Protein AF-A0AAV5SD21-F1 (afdb_monomer_lite)

Sequence (222 aa):
IQNAKTQKVDALIKLRFRDVRNKDIVACSRMTNVLGKEGKSTTKSDEQTMKVYPHGGERGIAISSKTIDFKAEMLIHLGIPDYKAILENVVFCNQENSTWNFRSLRAENPKFDDIFQLTGFVKFVEKGRNRLKELIETYSLARADFEGALAIQGEKQIAQARVDTRQDELKQAMERQREVQKEMNDLTKSLRDAGQQLQLLRDASHQRRPLTHSDRGCRFSR

Organism: NCBI:txid358040

Radius of gyration: 58.24 Å; chains: 1; bounding box: 124×50×175 Å

Structure (mmCIF, N/CA/C/O backbone):
data_AF-A0AAV5SD21-F1
#
_entry.id   AF-A0AAV5SD21-F1
#
loop_
_atom_site.group_PDB
_atom_site.id
_atom_site.type_symbol
_atom_site.label_atom_id
_atom_site.label_alt_id
_atom_site.label_comp_id
_atom_site.label_asym_id
_atom_site.label_entity_id
_atom_site.label_seq_id
_atom_site.pdbx_PDB_ins_code
_atom_site.Cartn_x
_atom_site.Cartn_y
_atom_site.Cartn_z
_atom_site.occupancy
_atom_site.B_iso_or_equiv
_atom_site.auth_seq_id
_atom_site.auth_comp_id
_atom_site.auth_asym_id
_atom_site.auth_atom_id
_atom_site.pdbx_PDB_model_num
ATOM 1 N N . ILE A 1 1 ? 5.173 -15.011 60.568 1.00 40.38 1 ILE A N 1
ATOM 2 C CA . ILE A 1 1 ? 5.217 -14.373 59.229 1.00 40.38 1 ILE A CA 1
ATOM 3 C C . ILE A 1 1 ? 3.774 -14.168 58.784 1.00 40.38 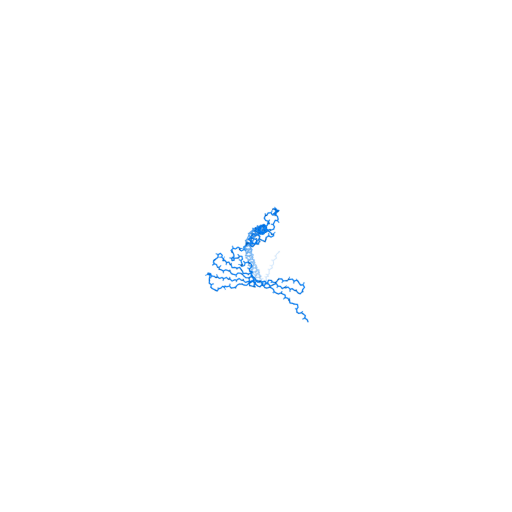1 ILE A C 1
ATOM 5 O O . ILE A 1 1 ? 3.109 -15.135 58.438 1.00 40.38 1 ILE A O 1
ATOM 9 N N . GLN A 1 2 ? 3.238 -12.955 58.938 1.00 41.12 2 GLN A N 1
ATOM 10 C CA . GLN A 1 2 ? 1.866 -12.649 58.528 1.00 41.12 2 GLN A CA 1
ATOM 11 C C . GLN A 1 2 ? 1.807 -12.598 56.996 1.00 41.12 2 GLN A C 1
ATOM 13 O O . GLN A 1 2 ? 2.469 -11.774 56.367 1.00 41.12 2 GLN A O 1
ATOM 18 N N . ASN A 1 3 ? 1.037 -13.504 56.394 1.00 45.03 3 ASN A N 1
ATOM 19 C CA . ASN A 1 3 ? 0.723 -13.479 54.970 1.00 45.03 3 ASN A CA 1
ATOM 20 C C . ASN A 1 3 ? -0.093 -12.216 54.668 1.00 45.03 3 ASN A C 1
ATOM 22 O O . ASN A 1 3 ? -1.298 -12.181 54.912 1.00 45.03 3 ASN A O 1
ATOM 26 N N . ALA A 1 4 ? 0.558 -11.176 54.144 1.00 54.19 4 ALA A N 1
ATOM 27 C CA . ALA A 1 4 ? -0.132 -10.036 53.554 1.00 54.19 4 ALA A CA 1
ATOM 28 C C . ALA A 1 4 ? -1.022 -10.554 52.411 1.00 54.19 4 ALA A C 1
ATOM 30 O O . ALA A 1 4 ? -0.518 -10.946 51.357 1.00 54.19 4 ALA A O 1
ATOM 31 N N . LYS A 1 5 ? -2.338 -10.620 52.656 1.00 61.44 5 LYS A N 1
ATOM 32 C CA . LYS A 1 5 ? -3.351 -11.015 51.671 1.00 61.44 5 LYS A CA 1
ATOM 33 C C . LYS A 1 5 ? -3.337 -10.002 50.528 1.00 61.44 5 LYS A C 1
ATOM 35 O O . LYS A 1 5 ? -3.927 -8.934 50.638 1.00 61.44 5 LYS A O 1
ATOM 40 N N . THR A 1 6 ? -2.677 -10.342 49.428 1.00 68.94 6 THR A N 1
ATOM 41 C CA . THR A 1 6 ? -2.871 -9.659 48.147 1.00 68.94 6 THR A CA 1
ATOM 42 C C . THR A 1 6 ? -4.321 -9.868 47.724 1.00 68.94 6 THR A C 1
ATOM 44 O O . THR A 1 6 ? -4.726 -11.003 47.460 1.00 68.94 6 THR A O 1
ATOM 47 N N . GLN A 1 7 ? -5.123 -8.804 47.716 1.00 83.12 7 GLN A N 1
ATOM 48 C CA . GLN A 1 7 ? -6.500 -8.872 47.234 1.00 83.12 7 GLN A CA 1
ATOM 49 C C . GLN A 1 7 ? -6.491 -8.882 45.705 1.00 83.12 7 GLN A C 1
ATOM 51 O O . GLN A 1 7 ? -5.905 -8.003 45.073 1.00 83.12 7 GLN A O 1
ATOM 56 N N . LYS A 1 8 ? -7.123 -9.902 45.124 1.00 88.12 8 LYS A N 1
ATOM 57 C CA . LYS A 1 8 ? -7.302 -10.064 43.681 1.00 88.12 8 LYS A CA 1
ATOM 58 C C . LYS A 1 8 ? -8.787 -9.936 43.362 1.00 88.12 8 LYS A C 1
ATOM 60 O O . LYS A 1 8 ? -9.597 -10.621 43.983 1.00 88.12 8 LYS A O 1
ATOM 65 N N . VAL A 1 9 ? -9.125 -9.086 42.399 1.00 90.56 9 VAL A N 1
ATOM 66 C CA . VAL A 1 9 ? -10.493 -8.889 41.913 1.00 90.56 9 VAL A CA 1
ATOM 67 C C . VAL A 1 9 ? -10.508 -9.115 40.409 1.00 90.56 9 VAL A C 1
ATOM 69 O O . VAL A 1 9 ? -9.817 -8.420 39.667 1.00 90.56 9 VAL A O 1
ATOM 72 N N . ASP A 1 10 ? -11.308 -10.077 39.962 1.00 91.25 10 ASP A N 1
ATOM 73 C CA . ASP A 1 10 ? -11.478 -10.380 38.545 1.00 91.25 10 ASP A CA 1
ATOM 74 C C . ASP A 1 10 ? -12.756 -9.700 38.029 1.00 91.25 10 ASP A C 1
ATOM 76 O O . ASP A 1 10 ? -13.821 -9.791 38.640 1.00 91.25 10 ASP A O 1
ATOM 80 N N . ALA A 1 11 ? -12.653 -9.025 36.888 1.00 92.25 11 ALA A N 1
ATOM 81 C CA . ALA A 1 11 ? -13.745 -8.358 36.195 1.00 92.25 11 ALA A CA 1
ATOM 82 C C . ALA A 1 11 ? -13.934 -8.967 34.801 1.00 92.25 11 ALA A C 1
ATOM 84 O O . ALA A 1 11 ? -12.974 -9.306 34.103 1.00 92.25 11 ALA A O 1
ATOM 85 N N . LEU A 1 12 ? -15.189 -9.106 34.379 1.00 92.44 12 LEU A N 1
ATOM 86 C CA . LEU A 1 12 ? -15.547 -9.634 33.068 1.00 92.44 12 LEU A CA 1
ATOM 87 C C . LEU A 1 12 ? -16.639 -8.774 32.448 1.00 92.44 12 LEU A C 1
ATOM 89 O O . LEU A 1 12 ? -17.748 -8.696 32.970 1.00 92.44 12 LEU A O 1
ATOM 93 N N . ILE A 1 13 ? -16.330 -8.190 31.298 1.00 93.38 13 ILE A N 1
ATOM 94 C CA . ILE A 1 13 ? -17.282 -7.442 30.485 1.00 93.38 13 ILE A CA 1
ATOM 95 C C . ILE A 1 13 ? -17.718 -8.354 29.343 1.00 93.38 13 ILE A C 1
ATOM 97 O O . ILE A 1 13 ? -16.871 -8.873 28.613 1.00 93.38 13 ILE A O 1
ATOM 101 N N . LYS A 1 14 ? -19.030 -8.560 29.194 1.00 94.69 14 LYS A N 1
ATOM 102 C CA . LYS A 1 14 ? -19.623 -9.280 28.062 1.00 94.69 14 LYS A CA 1
ATOM 103 C C . LYS A 1 14 ? -20.558 -8.354 27.300 1.00 94.69 14 LYS A C 1
ATOM 105 O O . LYS A 1 14 ? -21.498 -7.826 27.883 1.00 94.69 14 LYS A O 1
ATOM 110 N N . LEU A 1 15 ? -20.330 -8.218 26.001 1.00 93.88 15 LEU A N 1
ATOM 111 C CA . LEU A 1 15 ? -21.190 -7.489 25.080 1.00 93.88 15 LEU A CA 1
ATOM 112 C C . LEU A 1 15 ? -21.783 -8.485 24.083 1.00 93.88 15 LEU A C 1
ATOM 114 O O . LEU A 1 15 ? -21.046 -9.123 23.333 1.00 93.88 15 LEU A O 1
ATOM 118 N N . ARG A 1 16 ? -23.111 -8.626 24.083 1.00 93.69 16 ARG A N 1
ATOM 119 C CA . ARG A 1 16 ? -23.841 -9.370 23.053 1.00 93.69 16 ARG A CA 1
ATOM 120 C C . ARG A 1 16 ? -24.497 -8.378 22.110 1.00 93.69 16 ARG A C 1
ATOM 122 O O . ARG A 1 16 ? -25.217 -7.496 22.563 1.00 93.69 16 ARG A O 1
ATOM 129 N N . PHE A 1 17 ? -24.271 -8.550 20.819 1.00 92.81 17 PHE A N 1
ATOM 130 C CA . PHE A 1 17 ? -24.897 -7.738 19.786 1.00 92.81 17 PHE A CA 1
ATOM 131 C C . PHE A 1 17 ? -25.156 -8.581 18.542 1.00 92.81 17 PHE A C 1
ATOM 133 O O . PHE A 1 17 ? -24.715 -9.727 18.443 1.00 92.81 17 PHE A O 1
ATOM 140 N N . ARG A 1 18 ? -25.906 -8.014 17.606 1.00 92.44 18 ARG A N 1
ATOM 141 C CA . ARG A 1 18 ? -26.215 -8.631 16.324 1.00 92.44 18 ARG A CA 1
ATOM 142 C C . ARG A 1 18 ? -25.520 -7.842 15.223 1.00 92.44 18 ARG A C 1
ATOM 144 O O . ARG A 1 18 ? -25.685 -6.630 15.151 1.00 92.44 18 ARG A O 1
ATOM 151 N N . ASP A 1 19 ? -24.729 -8.536 14.415 1.00 91.44 19 ASP A N 1
ATOM 152 C CA . ASP A 1 19 ? -24.021 -7.991 13.249 1.00 91.44 19 ASP A CA 1
ATOM 153 C C . ASP A 1 19 ? -25.030 -7.569 12.159 1.00 91.44 19 ASP A C 1
ATOM 155 O O . ASP A 1 19 ? -26.130 -8.124 12.076 1.00 91.44 19 ASP A O 1
ATOM 159 N N . VAL A 1 20 ? -24.635 -6.645 11.276 1.00 86.88 20 VAL A N 1
ATOM 160 C CA . VAL A 1 20 ? -25.355 -6.264 10.046 1.00 86.88 20 VAL A CA 1
ATOM 161 C C . VAL A 1 20 ? -25.730 -7.462 9.162 1.00 86.88 20 VAL A C 1
ATOM 163 O O . VAL A 1 20 ? -26.704 -7.406 8.418 1.00 86.88 20 VAL A O 1
ATOM 166 N N . ARG A 1 21 ? -25.013 -8.588 9.278 1.00 89.44 21 ARG A N 1
ATOM 167 C CA . ARG A 1 21 ? -25.327 -9.868 8.604 1.00 89.44 21 ARG A CA 1
ATOM 168 C C . ARG A 1 21 ? -26.256 -10.792 9.405 1.00 89.44 21 ARG A C 1
ATOM 170 O O . ARG A 1 21 ? -26.298 -11.993 9.138 1.00 89.44 21 ARG A O 1
ATOM 177 N N . ASN A 1 22 ? -26.952 -10.269 10.416 1.00 88.81 22 ASN A N 1
ATOM 178 C CA . ASN A 1 22 ? -27.862 -11.015 11.291 1.00 88.81 22 ASN A CA 1
ATOM 179 C C . ASN A 1 22 ? -27.184 -12.201 12.018 1.00 88.81 22 ASN A C 1
ATOM 181 O O . ASN A 1 22 ? -27.797 -13.240 12.268 1.00 88.81 22 ASN A O 1
ATOM 185 N N . LYS A 1 23 ? -25.885 -12.066 12.321 1.00 90.88 23 LYS A N 1
ATOM 186 C CA . LYS A 1 23 ? -25.118 -13.027 13.129 1.00 90.88 23 LYS A CA 1
ATOM 187 C C . LYS A 1 23 ? -25.105 -12.546 14.572 1.00 90.88 23 LYS A C 1
ATOM 189 O O . LYS A 1 23 ? -24.864 -11.366 14.815 1.00 90.88 23 LYS A O 1
ATOM 194 N N . ASP A 1 24 ? -25.323 -13.449 15.517 1.00 92.94 24 ASP A N 1
ATOM 195 C CA . ASP A 1 24 ? -25.216 -13.110 16.933 1.00 92.94 24 ASP A CA 1
ATOM 196 C C . ASP A 1 24 ? -23.739 -13.151 17.343 1.00 92.94 24 ASP A C 1
ATOM 198 O O . ASP A 1 24 ? -23.041 -14.136 17.100 1.00 92.94 24 ASP A O 1
ATOM 202 N N . ILE A 1 25 ? -23.255 -12.079 17.962 1.00 93.94 25 ILE A N 1
ATOM 203 C CA . ILE A 1 25 ? -21.864 -11.913 18.381 1.00 93.94 25 ILE A CA 1
ATOM 204 C C . ILE A 1 25 ? -21.821 -11.741 19.895 1.00 93.94 25 ILE A C 1
ATOM 206 O O . ILE A 1 25 ? -22.610 -10.990 20.469 1.00 93.94 25 ILE A O 1
ATOM 210 N N . VAL A 1 26 ? -20.886 -12.423 20.556 1.00 94.12 26 VAL A N 1
ATOM 211 C CA . VAL A 1 26 ? -20.598 -12.240 21.983 1.00 94.12 26 VAL A CA 1
ATOM 212 C C . VAL A 1 26 ? -19.122 -11.909 22.159 1.00 94.12 26 VAL A C 1
ATOM 214 O O . VAL A 1 26 ? -18.268 -12.786 22.049 1.00 94.12 26 VAL A O 1
ATOM 217 N N . ALA A 1 27 ? -18.830 -10.650 22.460 1.00 94.56 27 ALA A N 1
ATOM 218 C CA . ALA A 1 27 ? -17.505 -10.145 22.791 1.00 94.56 27 ALA A CA 1
ATOM 219 C C . ALA A 1 27 ? -17.291 -10.175 24.312 1.00 94.56 27 ALA A C 1
ATOM 221 O O . ALA A 1 27 ? -18.162 -9.772 25.081 1.00 94.56 27 ALA A O 1
ATOM 222 N N . CYS A 1 28 ? -16.141 -10.665 24.761 1.00 94.31 28 CYS A N 1
ATOM 223 C CA . CYS A 1 28 ? -15.775 -10.795 26.166 1.00 94.31 28 CYS A CA 1
ATOM 224 C C . CYS A 1 28 ? -14.394 -10.179 26.406 1.00 94.31 28 CYS A C 1
ATOM 226 O O . CYS A 1 28 ? -13.428 -10.561 25.748 1.00 94.31 28 CYS A O 1
ATOM 228 N N . SER A 1 29 ? -14.288 -9.292 27.395 1.00 93.25 29 SER A N 1
ATOM 229 C CA . SER A 1 29 ? -13.019 -8.732 27.871 1.00 93.25 29 SER A CA 1
ATOM 230 C C . SER A 1 29 ? -12.868 -9.034 29.355 1.00 93.25 29 SER A C 1
ATOM 232 O O . SER A 1 29 ? -13.728 -8.656 30.155 1.00 93.25 29 SER A O 1
ATOM 234 N N . ARG A 1 30 ? -11.795 -9.733 29.729 1.00 91.00 30 ARG A N 1
ATOM 235 C CA . ARG A 1 30 ? -11.477 -10.041 31.126 1.00 91.00 30 ARG A CA 1
ATOM 236 C C . ARG A 1 30 ? -10.365 -9.122 31.616 1.00 91.00 30 ARG A C 1
ATOM 238 O O . ARG A 1 30 ? -9.429 -8.818 30.883 1.00 91.00 30 ARG A O 1
ATOM 245 N N . MET A 1 31 ? -10.480 -8.673 32.855 1.00 92.12 31 MET A N 1
ATOM 246 C CA . MET A 1 31 ? -9.487 -7.833 33.509 1.00 92.12 31 MET A CA 1
ATOM 247 C C . MET A 1 31 ? -9.279 -8.351 34.923 1.00 92.12 31 MET A C 1
ATOM 249 O O . MET A 1 31 ? -10.230 -8.748 35.588 1.00 92.12 31 MET A O 1
ATOM 253 N N . THR A 1 32 ? -8.044 -8.318 35.388 1.00 91.38 32 THR A N 1
ATOM 254 C CA . THR A 1 32 ? -7.675 -8.722 36.737 1.00 91.38 32 THR A CA 1
ATOM 255 C C . THR A 1 32 ? -7.048 -7.525 37.435 1.00 91.38 32 THR A C 1
ATOM 257 O O . THR A 1 32 ? -6.042 -6.988 36.970 1.00 91.38 32 THR A O 1
ATOM 260 N N . ASN A 1 33 ? -7.614 -7.105 38.560 1.00 90.75 33 ASN A N 1
ATOM 261 C CA . ASN A 1 33 ? -7.013 -6.116 39.440 1.00 90.75 33 ASN A CA 1
ATOM 262 C C . ASN A 1 33 ? -6.329 -6.814 40.621 1.00 90.75 33 ASN A C 1
ATOM 264 O O . ASN A 1 33 ? -6.902 -7.705 41.249 1.00 90.75 33 ASN A O 1
ATOM 268 N N . VAL A 1 34 ? -5.093 -6.413 40.909 1.00 89.88 34 VAL A N 1
ATOM 269 C CA . VAL A 1 34 ? -4.321 -6.900 42.051 1.00 89.88 34 VAL A CA 1
ATOM 270 C C . VAL A 1 34 ? -3.918 -5.716 42.916 1.00 89.88 34 VAL A C 1
ATOM 272 O O . VAL A 1 34 ? -3.202 -4.817 42.461 1.00 89.88 34 VAL A O 1
ATOM 275 N N . LEU A 1 35 ? -4.334 -5.754 44.181 1.00 86.81 35 LEU A N 1
ATOM 276 C CA . LEU A 1 35 ? -3.885 -4.829 45.211 1.00 86.81 35 LEU A CA 1
ATOM 277 C C . LEU A 1 35 ? -2.569 -5.339 45.809 1.00 86.81 35 LEU A C 1
ATOM 279 O O . LEU A 1 35 ? -2.521 -6.385 46.468 1.00 86.81 35 LEU A O 1
ATOM 283 N N . GLY A 1 36 ? -1.487 -4.610 45.536 1.00 80.94 36 GLY A N 1
ATOM 284 C CA . GLY A 1 36 ? -0.156 -4.901 46.054 1.00 80.94 36 GLY A CA 1
ATOM 285 C C . GLY A 1 36 ? -0.029 -4.628 47.554 1.00 80.94 36 GLY A C 1
ATOM 286 O O . GLY A 1 36 ? -0.859 -3.957 48.164 1.00 80.94 36 GLY A O 1
ATOM 287 N N . LYS A 1 37 ? 1.059 -5.126 48.154 1.00 71.25 37 LYS A N 1
ATOM 288 C CA . LYS A 1 37 ? 1.324 -5.015 49.601 1.00 71.25 37 LYS A CA 1
ATOM 289 C C . LYS A 1 37 ? 1.481 -3.568 50.099 1.00 71.25 37 LYS A C 1
ATOM 291 O O . LYS A 1 37 ? 1.276 -3.322 51.278 1.00 71.25 37 LYS A O 1
ATOM 296 N N . GLU A 1 38 ? 1.791 -2.629 49.206 1.00 76.50 38 GLU A N 1
ATOM 297 C CA . GLU A 1 38 ? 1.936 -1.191 49.496 1.00 76.50 38 GLU A CA 1
ATOM 298 C C . GLU A 1 38 ? 0.657 -0.383 49.192 1.00 76.50 38 GLU A C 1
ATOM 300 O O . GLU A 1 38 ? 0.703 0.835 49.055 1.00 76.50 38 GLU A O 1
ATOM 305 N N . GLY A 1 39 ? -0.491 -1.043 48.991 1.00 77.31 39 GLY A N 1
ATOM 306 C CA . GLY A 1 39 ? -1.747 -0.375 48.619 1.00 77.31 39 GLY A CA 1
ATOM 307 C C . GLY A 1 39 ? -1.811 0.088 47.157 1.00 77.31 39 GLY A C 1
ATOM 308 O O . GLY A 1 39 ? -2.843 0.582 46.705 1.00 77.31 39 GLY A O 1
ATOM 309 N N . LYS A 1 40 ? -0.743 -0.114 46.376 1.00 80.62 40 LYS A N 1
ATOM 310 C CA . LYS A 1 40 ? -0.730 0.157 44.936 1.00 80.62 40 LYS A CA 1
ATOM 311 C C . LYS A 1 40 ? -1.555 -0.896 44.192 1.00 80.62 40 LYS A C 1
ATOM 313 O O . LYS A 1 40 ? -1.199 -2.074 44.161 1.00 80.62 40 LYS A O 1
ATOM 318 N N . SER A 1 41 ? -2.654 -0.461 43.584 1.00 85.50 41 SER A N 1
ATOM 319 C CA . SER A 1 41 ? -3.501 -1.284 42.717 1.00 85.50 41 SER A CA 1
ATOM 320 C C . SER A 1 41 ? -2.935 -1.319 41.297 1.00 85.50 41 SER A C 1
ATOM 322 O O . SER A 1 41 ? -2.629 -0.277 40.716 1.00 85.50 41 SER A O 1
ATOM 324 N N . THR A 1 42 ? -2.831 -2.514 40.720 1.00 86.81 42 THR A N 1
ATOM 325 C CA . THR A 1 42 ? -2.439 -2.718 39.320 1.00 86.81 42 THR A CA 1
ATOM 326 C C . THR A 1 42 ? -3.519 -3.503 38.586 1.00 86.81 42 THR A C 1
ATOM 328 O O . THR A 1 42 ? -3.934 -4.568 39.038 1.00 86.81 42 THR A O 1
ATOM 331 N N . THR A 1 43 ? -3.980 -2.978 37.448 1.00 87.19 43 THR A N 1
ATOM 332 C CA . THR A 1 43 ? -4.971 -3.645 36.595 1.00 87.19 43 THR A CA 1
ATOM 333 C C . THR A 1 43 ? -4.271 -4.240 35.383 1.00 87.19 43 THR A C 1
ATOM 335 O O . THR A 1 43 ? -3.661 -3.517 34.597 1.00 87.19 43 THR A O 1
ATOM 338 N N . LYS A 1 44 ? -4.385 -5.555 35.212 1.00 87.62 44 LYS A N 1
ATOM 339 C CA . LYS A 1 44 ? -3.928 -6.277 34.028 1.00 87.62 44 LYS A CA 1
ATOM 340 C C . LYS A 1 44 ? -5.138 -6.631 33.168 1.00 87.62 44 LYS A C 1
ATOM 342 O O . LYS A 1 44 ? -6.096 -7.220 33.661 1.00 87.62 44 LYS A O 1
ATOM 347 N N . SER A 1 45 ? -5.096 -6.271 31.889 1.00 83.31 45 SER A N 1
ATOM 348 C CA . SER A 1 45 ? -6.076 -6.773 30.922 1.00 83.31 45 SER A CA 1
ATOM 349 C C . SER A 1 45 ? -5.663 -8.176 30.487 1.00 83.31 45 SER A C 1
ATOM 351 O O . SER A 1 45 ? -4.513 -8.386 30.098 1.00 83.31 45 SER A O 1
ATOM 353 N N . ASP A 1 46 ? -6.588 -9.124 30.597 1.00 85.25 46 ASP A N 1
ATOM 354 C CA . ASP A 1 46 ? -6.411 -10.489 30.113 1.00 85.25 46 ASP A CA 1
ATOM 355 C C . ASP A 1 46 ? -6.850 -10.585 28.637 1.00 85.25 46 ASP A C 1
ATOM 357 O O . ASP A 1 46 ? -7.126 -9.589 27.969 1.00 85.25 46 ASP A O 1
ATOM 361 N N . GLU A 1 47 ? -6.891 -11.805 28.108 1.00 84.75 47 GLU A N 1
ATOM 362 C CA . GLU A 1 47 ? -7.278 -12.096 26.728 1.00 84.75 47 GLU A CA 1
ATOM 363 C C . GLU A 1 47 ? -8.727 -11.681 26.420 1.00 84.75 47 GLU A C 1
ATOM 365 O O . GLU A 1 47 ? -9.654 -11.972 27.187 1.00 84.75 47 GLU A O 1
ATOM 370 N N . GLN A 1 48 ? -8.923 -11.037 25.266 1.00 93.44 48 GLN A N 1
ATOM 371 C CA . GLN A 1 48 ? -10.244 -10.704 24.741 1.00 93.44 48 GLN A CA 1
ATOM 372 C C . GLN A 1 48 ? -10.689 -11.806 23.780 1.00 93.44 48 GLN A C 1
ATOM 374 O O . GLN A 1 48 ? -9.903 -12.307 22.976 1.00 93.44 48 GLN A O 1
ATOM 379 N N . THR A 1 49 ? -11.954 -12.208 23.869 1.00 93.88 49 THR A N 1
ATOM 380 C CA . THR A 1 49 ? -12.506 -13.298 23.052 1.00 93.88 49 THR A CA 1
ATOM 381 C C . THR A 1 49 ? -13.824 -12.881 22.428 1.00 93.88 49 THR A C 1
ATOM 383 O O . THR A 1 49 ? -14.629 -12.196 23.054 1.00 93.88 49 THR A O 1
ATOM 386 N N . MET A 1 50 ? -14.055 -13.284 21.187 1.00 94.00 50 MET A N 1
ATOM 387 C CA . MET A 1 50 ? -15.293 -13.045 20.459 1.00 94.00 50 MET A CA 1
ATOM 388 C C . MET A 1 50 ? -15.869 -14.382 20.016 1.00 94.00 50 MET A C 1
ATOM 390 O O . MET A 1 50 ? -15.141 -15.233 19.521 1.00 94.00 50 MET A O 1
ATOM 394 N N . LYS A 1 51 ? -17.169 -14.589 20.199 1.00 93.88 51 LYS A N 1
ATOM 395 C CA . LYS A 1 51 ? -17.882 -15.755 19.674 1.00 93.88 51 LYS A CA 1
ATOM 396 C C . LYS A 1 51 ? -18.887 -15.305 18.630 1.00 93.88 51 LYS A C 1
ATOM 398 O O . LYS A 1 51 ? -19.743 -14.481 18.939 1.00 93.88 51 LYS A O 1
ATOM 403 N N . VAL A 1 52 ? -18.788 -15.870 17.434 1.00 92.94 52 VAL A N 1
ATOM 404 C CA . VAL A 1 52 ? -19.650 -15.569 16.288 1.00 92.94 52 VAL A CA 1
ATOM 405 C C . VAL A 1 52 ? -20.589 -16.745 16.053 1.00 92.94 52 VAL A C 1
ATOM 407 O O . VAL A 1 52 ? -20.130 -17.841 15.738 1.00 92.94 52 VAL A O 1
ATOM 410 N N . TYR A 1 53 ? -21.895 -16.528 16.188 1.00 92.50 53 TYR A N 1
ATOM 411 C CA . TYR A 1 53 ? -22.931 -17.538 15.977 1.00 92.50 53 TYR A CA 1
ATOM 412 C C . TYR A 1 53 ? -23.624 -17.293 14.627 1.00 92.50 53 TYR A C 1
ATOM 414 O O . TYR A 1 53 ? -24.435 -16.365 14.501 1.00 92.50 53 TYR A O 1
ATOM 422 N N . PRO A 1 54 ? -23.310 -18.082 13.583 1.00 82.62 54 PRO A N 1
ATOM 423 C CA . PRO A 1 54 ? -23.998 -17.972 12.304 1.00 82.62 54 PRO A CA 1
ATOM 424 C C . PRO A 1 54 ? -25.465 -18.402 12.459 1.00 82.62 54 PRO A C 1
ATOM 426 O O . PRO A 1 54 ? -25.750 -19.502 12.923 1.00 82.62 54 PRO A O 1
ATOM 429 N N . HIS A 1 55 ? -26.388 -17.510 12.091 1.00 73.44 55 HIS A N 1
ATOM 430 C CA . HIS A 1 55 ? -27.838 -17.762 12.005 1.00 73.44 55 HIS A CA 1
ATOM 431 C C . HIS A 1 55 ? -28.469 -18.361 13.278 1.00 73.44 55 HIS A C 1
ATOM 433 O O . HIS A 1 55 ? -29.340 -19.221 13.200 1.00 73.44 55 HIS A O 1
ATOM 439 N N . GLY A 1 56 ? -28.021 -17.927 14.461 1.00 66.69 56 GLY A N 1
ATOM 440 C CA . GLY A 1 56 ? -28.561 -18.410 15.739 1.00 66.69 56 GLY A CA 1
ATOM 441 C C . GLY A 1 56 ? -28.212 -19.865 16.074 1.00 66.69 56 GLY A C 1
ATOM 442 O O . GLY A 1 56 ? -28.777 -20.413 17.016 1.00 66.69 56 GLY A O 1
ATOM 443 N N . GLY A 1 57 ? -27.293 -20.494 15.330 1.00 71.12 57 GLY A N 1
ATOM 444 C CA . GLY A 1 57 ? -26.831 -21.851 15.614 1.00 71.12 57 GLY A CA 1
ATOM 445 C C . GLY A 1 57 ? -26.162 -21.970 16.987 1.00 71.12 57 GLY A C 1
ATOM 446 O O . GLY A 1 57 ? -25.571 -21.020 17.491 1.00 71.12 57 GLY A O 1
ATOM 447 N N . GLU A 1 58 ? -26.218 -23.159 17.589 1.00 71.12 58 GLU A N 1
ATOM 448 C CA . GLU A 1 58 ? -25.742 -23.400 18.962 1.00 71.12 58 GLU A CA 1
ATOM 449 C C . GLU A 1 58 ? -24.208 -23.364 19.107 1.00 71.12 58 GLU A C 1
ATOM 451 O O . GLU A 1 58 ? -23.680 -23.124 20.196 1.00 71.12 58 GLU A O 1
ATOM 456 N N . ARG A 1 59 ? -23.461 -23.580 18.012 1.00 79.75 59 ARG A N 1
ATOM 457 C CA . ARG A 1 59 ? -21.989 -23.596 18.014 1.00 79.75 59 ARG A CA 1
ATOM 458 C C . ARG A 1 59 ? -21.422 -22.314 17.418 1.00 79.75 59 ARG A C 1
ATOM 460 O O . ARG A 1 59 ? -21.372 -22.147 16.203 1.00 79.75 59 ARG A O 1
ATOM 467 N N . GLY A 1 60 ? -20.962 -21.429 18.295 1.00 81.94 60 GLY A N 1
ATOM 468 C CA . GLY A 1 60 ? -20.247 -20.218 17.906 1.00 81.94 60 GLY A CA 1
ATOM 469 C C . GLY A 1 60 ? -18.777 -20.492 17.588 1.00 81.94 60 GLY A C 1
ATOM 470 O O . GLY A 1 60 ? -18.114 -21.251 18.296 1.00 81.94 60 GLY A O 1
ATOM 471 N N . ILE A 1 61 ? -18.256 -19.834 16.556 1.00 89.31 61 ILE A N 1
ATOM 472 C CA . ILE A 1 61 ? -16.827 -19.822 16.226 1.00 89.31 61 ILE A CA 1
ATOM 473 C C . ILE A 1 61 ? -16.142 -18.835 17.172 1.00 89.31 61 ILE A C 1
ATOM 475 O O . ILE A 1 61 ? -16.546 -17.674 17.247 1.00 89.31 61 ILE A O 1
ATOM 479 N N . ALA A 1 62 ? -15.142 -19.298 17.923 1.00 90.06 62 ALA A N 1
ATOM 480 C CA . ALA A 1 62 ? -14.401 -18.471 18.868 1.00 90.06 62 ALA A CA 1
ATOM 481 C C . ALA A 1 62 ? -13.157 -17.860 18.211 1.00 90.06 62 ALA A C 1
ATOM 483 O O . ALA A 1 62 ? -12.360 -18.563 17.597 1.00 90.06 62 ALA A O 1
ATOM 484 N N . ILE A 1 63 ? -12.989 -16.557 18.395 1.00 90.75 63 ILE A N 1
ATOM 485 C CA . ILE A 1 63 ? -11.877 -15.745 17.912 1.00 90.75 63 ILE A CA 1
ATOM 486 C C . ILE A 1 63 ? -11.199 -15.122 19.136 1.00 90.75 63 ILE A C 1
ATOM 488 O O . ILE A 1 63 ? -11.872 -14.667 20.064 1.00 90.75 63 ILE A O 1
ATOM 492 N N . SER A 1 64 ? -9.868 -15.119 19.157 1.00 89.06 64 SER A N 1
ATOM 493 C CA . SER A 1 64 ? -9.061 -14.608 20.268 1.00 89.06 64 SER A CA 1
ATOM 494 C C . SER A 1 64 ? -8.249 -13.386 19.848 1.00 89.06 64 SER A C 1
ATOM 496 O O . SER A 1 64 ? -7.727 -13.330 18.735 1.00 89.06 64 SER A O 1
ATOM 498 N N . SER A 1 65 ? -8.043 -12.448 20.775 1.00 89.81 65 SER A N 1
ATOM 499 C CA . SER A 1 65 ? -7.121 -11.321 20.598 1.00 89.81 65 SER A CA 1
ATOM 500 C C . SER A 1 65 ? -5.653 -11.729 20.421 1.00 89.81 65 SER A C 1
ATOM 502 O O . SER A 1 65 ? -4.821 -10.879 20.131 1.00 89.81 65 SER A O 1
ATOM 504 N N . LYS A 1 66 ? -5.302 -13.008 20.620 1.00 87.56 66 LYS A N 1
ATOM 505 C CA . LYS A 1 66 ? -3.968 -13.547 20.303 1.00 87.56 66 LYS A CA 1
ATOM 506 C C . LYS A 1 66 ? -3.773 -13.803 18.809 1.00 87.56 66 LYS A C 1
ATOM 508 O O . LYS A 1 66 ? -2.638 -13.831 18.351 1.00 87.56 66 LYS A O 1
ATOM 513 N N . THR A 1 67 ? -4.859 -14.043 18.076 1.00 86.69 67 THR A N 1
ATOM 514 C CA . THR A 1 67 ? -4.822 -14.442 16.660 1.00 86.69 67 THR A CA 1
ATOM 515 C C . THR A 1 67 ? -5.221 -13.319 15.711 1.00 86.69 67 THR A C 1
ATOM 517 O O . THR A 1 67 ? -4.891 -13.387 14.533 1.00 86.69 67 THR A O 1
ATOM 520 N N . ILE A 1 68 ? -5.941 -12.306 16.199 1.00 89.44 68 ILE A N 1
ATOM 521 C CA . ILE A 1 68 ? -6.432 -11.190 15.386 1.00 89.44 68 ILE A CA 1
ATOM 522 C C . ILE A 1 68 ? -6.419 -9.884 16.180 1.00 89.44 68 ILE A C 1
ATOM 524 O O . ILE A 1 68 ? -6.489 -9.895 17.413 1.00 89.44 68 ILE A O 1
ATOM 528 N N . ASP A 1 69 ? -6.409 -8.7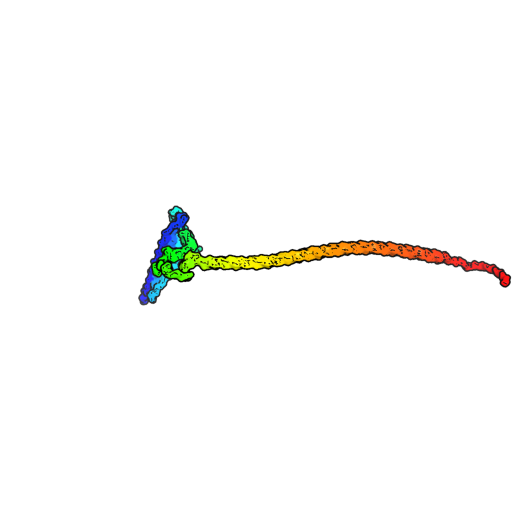57 15.468 1.00 90.00 69 ASP A N 1
ATOM 529 C CA . ASP A 1 69 ? -6.779 -7.471 16.050 1.00 90.00 69 ASP A CA 1
ATOM 530 C C . ASP A 1 69 ? -8.271 -7.477 16.415 1.00 90.00 69 ASP A C 1
ATOM 532 O O . ASP A 1 69 ? -9.161 -7.266 15.589 1.00 90.00 69 ASP A O 1
ATOM 536 N N . PHE A 1 70 ? -8.534 -7.738 17.694 1.00 90.88 70 PHE A N 1
ATOM 537 C CA . PHE A 1 70 ? -9.877 -7.829 18.251 1.00 90.88 70 PHE A CA 1
ATOM 538 C C . PHE A 1 70 ? -10.701 -6.554 18.035 1.00 90.88 70 PHE A C 1
ATOM 540 O O . PHE 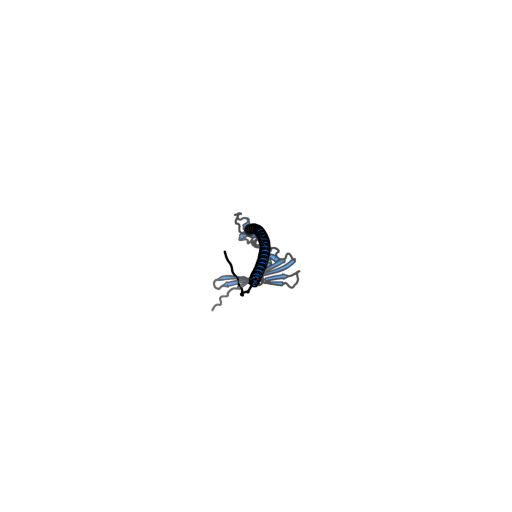A 1 70 ? -11.910 -6.639 17.815 1.00 90.88 70 PHE A O 1
ATOM 547 N N . LYS A 1 71 ? -10.075 -5.370 18.100 1.00 88.81 71 LYS A N 1
ATOM 548 C CA . LYS A 1 71 ? -10.798 -4.101 17.953 1.00 88.81 71 LYS A CA 1
ATOM 549 C C . LYS A 1 71 ? -11.242 -3.903 16.510 1.00 88.81 71 LYS A C 1
ATOM 551 O O . LYS A 1 71 ? -12.396 -3.546 16.294 1.00 88.81 71 LYS A O 1
ATOM 556 N N . ALA A 1 72 ? -10.359 -4.176 15.550 1.00 90.12 72 ALA A N 1
ATOM 557 C CA . ALA A 1 72 ? -10.692 -4.103 14.130 1.00 90.12 72 ALA A CA 1
ATOM 558 C C . ALA A 1 72 ? -11.829 -5.075 13.770 1.00 90.12 72 ALA A C 1
ATOM 560 O O . ALA A 1 72 ? -12.825 -4.668 13.175 1.00 90.12 72 ALA A O 1
ATOM 561 N N . GLU A 1 73 ? -11.744 -6.329 14.224 1.00 90.81 73 GLU A N 1
ATOM 562 C CA . GLU A 1 73 ? -12.784 -7.337 13.969 1.00 90.81 73 GLU A CA 1
ATOM 563 C C . GLU A 1 73 ? -14.132 -6.955 14.606 1.00 90.81 73 GLU A C 1
ATOM 565 O O . GLU A 1 73 ? -15.197 -7.121 14.009 1.00 90.81 73 GLU A O 1
ATOM 570 N N . MET A 1 74 ? -14.104 -6.375 15.811 1.00 90.25 74 MET A N 1
ATOM 571 C CA . MET A 1 74 ? -15.310 -5.882 16.480 1.00 90.25 74 MET A CA 1
ATOM 572 C C . MET A 1 74 ? -15.987 -4.765 15.680 1.00 90.25 74 MET A C 1
ATOM 574 O O . MET A 1 74 ? -17.208 -4.781 15.535 1.00 90.25 74 MET A O 1
ATOM 578 N N . LEU A 1 75 ? -15.212 -3.823 15.136 1.00 91.25 75 LEU A N 1
ATOM 579 C CA . LEU A 1 75 ? -15.734 -2.737 14.304 1.00 91.25 75 LEU A CA 1
ATOM 580 C C . LEU A 1 75 ? -16.351 -3.259 12.999 1.00 91.25 75 LEU A C 1
ATOM 582 O O . LEU A 1 75 ? -17.413 -2.782 12.597 1.00 91.25 75 LEU A O 1
ATOM 586 N N . ILE A 1 76 ? -15.743 -4.279 12.384 1.00 91.62 76 ILE A N 1
ATOM 587 C CA . ILE A 1 76 ? -16.290 -4.956 11.199 1.00 91.62 76 ILE A CA 1
ATOM 588 C C . ILE A 1 76 ? -17.659 -5.568 11.516 1.00 91.62 76 ILE A C 1
ATOM 590 O O . ILE A 1 76 ? -18.619 -5.349 10.779 1.00 91.62 76 ILE A O 1
ATOM 594 N N . HIS A 1 77 ? -17.779 -6.292 12.630 1.00 91.00 77 HIS A N 1
ATOM 595 C CA . HIS A 1 77 ? -19.047 -6.899 13.040 1.00 91.00 77 HIS A CA 1
ATOM 596 C C . HIS A 1 77 ? -20.118 -5.878 13.441 1.00 91.00 77 HIS A C 1
ATOM 598 O O . HIS A 1 77 ? -21.304 -6.146 13.263 1.00 91.00 77 HIS A O 1
ATOM 604 N N . LEU A 1 78 ? -19.728 -4.714 13.967 1.00 89.56 78 LEU A N 1
ATOM 605 C CA . LEU A 1 78 ? -20.646 -3.604 14.242 1.00 89.56 78 LEU A CA 1
ATOM 606 C C . LEU A 1 78 ? -21.085 -2.864 12.962 1.00 89.56 78 LEU A C 1
ATOM 608 O O . LEU A 1 78 ? -21.958 -2.003 13.034 1.00 89.56 78 LEU A O 1
ATOM 612 N N . GLY A 1 79 ? -20.507 -3.192 11.799 1.00 87.19 79 GLY A N 1
ATOM 613 C CA . GLY A 1 79 ? -20.802 -2.535 10.523 1.00 87.19 79 GLY A CA 1
ATOM 614 C C . GLY A 1 79 ? -20.152 -1.160 10.372 1.00 87.19 79 GLY A C 1
ATOM 615 O O . GLY A 1 79 ? -20.594 -0.362 9.550 1.00 87.19 79 GLY A O 1
ATOM 616 N N . ILE A 1 80 ? -19.125 -0.871 11.171 1.00 86.69 80 ILE A N 1
ATOM 617 C CA . ILE A 1 80 ? -18.492 0.447 11.271 1.00 86.69 80 ILE A CA 1
ATOM 618 C C . ILE A 1 80 ? -16.954 0.348 11.316 1.00 86.69 80 ILE A C 1
ATOM 620 O O . ILE A 1 80 ? -16.336 0.872 12.247 1.00 86.69 80 ILE A O 1
ATOM 624 N N . PRO A 1 81 ? -16.317 -0.310 10.325 1.00 79.00 81 PRO A N 1
ATOM 625 C CA . PRO A 1 81 ? -14.880 -0.610 10.340 1.00 79.00 81 PRO A CA 1
ATOM 626 C C . PRO A 1 81 ? -13.998 0.637 10.503 1.00 79.00 81 PRO A C 1
ATOM 628 O O . PRO A 1 81 ? -13.019 0.597 11.245 1.00 79.00 81 PRO A O 1
ATOM 631 N N . ASP A 1 82 ? -14.395 1.758 9.897 1.00 79.00 82 ASP A N 1
ATOM 632 C CA . ASP A 1 82 ? -13.590 2.986 9.850 1.00 79.00 82 ASP A CA 1
ATOM 633 C C . ASP A 1 82 ? -14.047 4.069 10.846 1.00 79.00 82 ASP A C 1
ATOM 635 O O . ASP A 1 82 ? -13.450 5.142 10.927 1.00 79.00 82 ASP A O 1
ATOM 639 N N . TYR A 1 83 ? -15.086 3.806 11.650 1.00 82.69 83 TYR A N 1
ATOM 640 C CA . TYR A 1 83 ? -15.700 4.806 12.539 1.00 82.69 83 TYR A CA 1
ATOM 641 C C . TYR A 1 83 ? -15.313 4.641 14.014 1.00 82.69 83 TYR A C 1
ATOM 643 O O . TYR A 1 83 ? -16.101 4.934 14.918 1.00 82.69 83 TYR A O 1
ATOM 651 N N . LYS A 1 84 ? -14.075 4.210 14.280 1.00 86.56 84 LYS A N 1
ATOM 652 C CA . LYS A 1 84 ? -13.537 4.093 15.645 1.00 86.56 84 LYS A CA 1
ATOM 653 C C . LYS A 1 84 ? -13.691 5.401 16.433 1.00 86.56 84 LYS A C 1
ATOM 655 O O . LYS A 1 84 ? -14.194 5.390 17.555 1.00 86.56 84 LYS A O 1
ATOM 660 N N . ALA A 1 85 ? -13.312 6.522 15.822 1.00 88.38 85 ALA A N 1
ATOM 661 C CA . ALA A 1 85 ? -13.390 7.841 16.439 1.00 88.38 85 ALA A CA 1
ATOM 662 C C . ALA A 1 85 ? -14.831 8.246 16.787 1.00 88.38 85 ALA A C 1
ATOM 664 O O . ALA A 1 85 ? -15.057 8.901 17.803 1.00 88.38 85 ALA A O 1
ATOM 665 N N . ILE A 1 86 ? -15.820 7.828 15.988 1.00 88.31 86 ILE A N 1
ATOM 666 C CA . ILE A 1 86 ? -17.239 8.078 16.279 1.00 88.31 86 ILE A CA 1
ATOM 667 C C . ILE A 1 86 ? -17.677 7.271 17.500 1.00 88.31 86 ILE A C 1
ATOM 669 O O . ILE A 1 86 ? -18.354 7.811 18.377 1.00 88.31 86 ILE A O 1
ATOM 673 N N . LEU A 1 87 ? -17.269 6.001 17.603 1.00 88.94 87 LEU A N 1
ATOM 674 C CA . LEU A 1 87 ? -17.580 5.205 18.787 1.00 88.94 87 LEU A CA 1
ATOM 675 C C . LEU A 1 87 ? -16.996 5.817 20.058 1.00 88.94 87 LEU A C 1
ATOM 677 O O . LEU A 1 87 ? -17.703 5.905 21.051 1.00 88.94 87 LEU A O 1
ATOM 681 N N . GLU A 1 88 ? -15.739 6.254 20.034 1.00 88.12 88 GLU A N 1
ATOM 682 C CA . GLU A 1 88 ? -15.056 6.770 21.226 1.00 88.12 88 GLU A CA 1
ATOM 683 C C . GLU A 1 88 ? -15.511 8.194 21.596 1.00 88.12 88 GLU A C 1
ATOM 685 O O . GLU A 1 88 ? -15.704 8.504 22.772 1.00 88.12 88 GLU A O 1
ATOM 690 N N . ASN A 1 89 ? -15.721 9.072 20.610 1.00 88.56 89 ASN A N 1
ATOM 691 C CA . ASN A 1 89 ? -15.996 10.489 20.864 1.00 88.56 89 ASN A CA 1
ATOM 692 C C . ASN A 1 89 ? -17.487 10.855 20.862 1.00 88.56 89 ASN A C 1
ATOM 694 O O . ASN A 1 89 ? -17.840 11.881 21.450 1.00 88.56 89 ASN A O 1
ATOM 698 N N . VAL A 1 90 ? -18.353 10.056 20.226 1.00 88.31 90 VAL A N 1
ATOM 699 C CA . VAL A 1 90 ? -19.790 10.352 20.068 1.00 88.31 90 VAL A CA 1
ATOM 700 C C . VAL A 1 90 ? -20.657 9.320 20.787 1.00 88.31 90 VAL A C 1
ATOM 702 O O . VAL A 1 90 ? -21.433 9.700 21.659 1.00 88.31 90 VAL A O 1
ATOM 705 N N . VAL A 1 91 ? -20.526 8.029 20.459 1.00 88.81 91 VAL A N 1
ATOM 706 C CA . VAL A 1 91 ? -21.429 6.978 20.978 1.00 88.81 91 VAL A CA 1
ATOM 707 C C . VAL A 1 91 ? -21.117 6.628 22.434 1.00 88.81 91 VAL A C 1
ATOM 709 O O . VAL A 1 91 ? -22.010 6.612 23.275 1.00 88.81 91 VAL A O 1
ATOM 712 N N . PHE A 1 92 ? -19.845 6.379 22.739 1.00 89.31 92 PHE A N 1
ATOM 713 C CA . PHE A 1 92 ? -19.333 6.042 24.069 1.00 89.31 92 PHE A CA 1
ATOM 714 C C . PHE A 1 92 ? -18.491 7.183 24.643 1.00 89.31 92 PHE A C 1
ATOM 716 O O . PHE A 1 92 ? -17.463 6.959 25.280 1.00 89.31 92 PHE A O 1
ATOM 723 N N . CYS A 1 93 ? -18.925 8.422 24.406 1.00 89.56 93 CYS A N 1
ATOM 724 C CA . CYS A 1 93 ? -18.259 9.594 24.951 1.00 89.56 93 CYS A CA 1
ATOM 725 C C . CYS A 1 93 ? -18.302 9.561 26.485 1.00 89.56 93 CYS A C 1
ATOM 727 O O . CYS A 1 93 ? -19.384 9.502 27.074 1.00 89.56 93 CYS A O 1
ATOM 729 N N . ASN A 1 94 ? -17.141 9.636 27.141 1.00 88.94 94 ASN A N 1
ATOM 730 C CA . ASN A 1 94 ? -17.107 9.699 28.599 1.00 88.94 94 ASN A CA 1
ATOM 731 C C . ASN A 1 94 ? -17.816 10.958 29.126 1.00 88.94 94 ASN A C 1
ATOM 733 O O . ASN A 1 94 ? -17.732 12.037 28.530 1.00 88.94 94 ASN A O 1
ATOM 737 N N . GLN A 1 95 ? -18.457 10.841 30.288 1.00 88.38 95 GLN A N 1
ATOM 738 C CA . GLN A 1 95 ? -19.302 11.889 30.860 1.00 88.38 95 GLN A CA 1
ATOM 739 C C . GLN A 1 95 ? -18.552 13.213 31.075 1.00 88.38 95 GLN A C 1
ATOM 741 O O . GLN A 1 95 ? -19.068 14.272 30.713 1.00 88.38 95 GLN A O 1
ATOM 746 N N . GLU A 1 96 ? -17.317 13.166 31.578 1.00 86.44 96 GLU A N 1
ATOM 747 C CA . GLU A 1 96 ? -16.452 14.335 31.794 1.00 86.44 96 GLU A CA 1
ATOM 748 C C . GLU A 1 96 ? -16.077 15.065 30.494 1.00 86.44 96 GLU A C 1
ATOM 750 O O . GLU A 1 96 ? -15.713 16.244 30.502 1.00 86.44 96 GLU A O 1
ATOM 755 N N . ASN A 1 97 ? -16.203 14.369 29.363 1.00 82.25 97 ASN A N 1
ATOM 756 C CA . ASN A 1 97 ? -15.843 14.843 28.037 1.00 82.25 97 ASN A CA 1
ATOM 757 C C . ASN A 1 97 ? -17.054 15.081 27.128 1.00 82.25 97 ASN A C 1
ATOM 759 O O . ASN A 1 97 ? -16.852 15.488 25.985 1.00 82.25 97 ASN A O 1
ATOM 763 N N . SER A 1 98 ? -18.281 14.870 27.611 1.00 85.50 98 SER A N 1
ATOM 764 C CA . SER A 1 98 ? -19.529 14.954 26.833 1.00 85.50 98 SER A CA 1
ATOM 765 C C . SER A 1 98 ? -19.803 16.336 26.231 1.00 85.50 98 SER A C 1
ATOM 767 O O . SER A 1 98 ? -20.418 16.439 25.176 1.00 85.50 98 SER A O 1
ATOM 769 N N . THR A 1 99 ? -19.284 17.402 26.845 1.00 85.06 99 THR A N 1
ATOM 770 C CA . THR A 1 99 ? -19.444 18.789 26.379 1.00 85.06 99 THR A CA 1
ATOM 771 C C . THR A 1 99 ? -18.402 19.214 25.345 1.00 85.06 99 THR A C 1
ATOM 773 O O . THR A 1 99 ? -18.258 20.404 25.059 1.00 85.06 99 THR A O 1
ATOM 776 N N . TRP A 1 100 ? -17.634 18.271 24.784 1.00 83.88 100 TRP A N 1
ATOM 777 C CA . TRP A 1 100 ? -16.555 18.577 23.839 1.00 83.88 100 TRP A CA 1
ATOM 778 C C . TRP A 1 100 ? -17.030 19.320 22.586 1.00 83.88 100 TRP A C 1
ATOM 780 O O . TRP A 1 100 ? -16.258 20.091 22.025 1.00 83.88 100 TRP A O 1
ATOM 790 N N . ASN A 1 101 ? -18.282 19.110 22.181 1.00 81.69 101 ASN A N 1
ATOM 791 C CA . ASN A 1 101 ? -18.945 19.788 21.069 1.00 81.69 101 ASN A CA 1
ATOM 792 C C . ASN A 1 101 ? -19.257 21.268 21.365 1.00 81.69 101 ASN A C 1
ATOM 794 O O . ASN A 1 101 ? -19.347 22.066 20.438 1.00 81.69 101 ASN A O 1
ATOM 798 N N . PHE A 1 102 ? -19.417 21.638 22.641 1.00 78.25 102 PHE A N 1
ATOM 799 C CA . PHE A 1 102 ? -19.679 23.014 23.082 1.00 78.25 102 PHE A CA 1
ATOM 800 C C . PHE A 1 102 ? -18.402 23.788 23.420 1.00 78.25 102 PHE A C 1
ATOM 802 O O . PHE A 1 102 ? -18.421 25.019 23.478 1.00 78.25 102 PHE A O 1
ATOM 809 N N . ARG A 1 103 ? -17.280 23.094 23.656 1.00 71.62 103 ARG A N 1
ATOM 810 C CA . ARG A 1 103 ? -15.972 23.746 23.784 1.00 71.62 103 ARG A CA 1
ATOM 811 C C . ARG A 1 103 ? -15.693 24.426 22.445 1.00 71.62 103 ARG A C 1
ATOM 813 O O . ARG A 1 103 ? -15.656 23.740 21.431 1.00 71.62 103 ARG A O 1
ATOM 820 N N . SER A 1 104 ? -15.586 25.761 22.466 1.00 59.78 104 SER A N 1
ATOM 821 C CA . SER A 1 104 ? -15.383 26.642 21.303 1.00 59.78 104 SER A CA 1
ATOM 822 C C . SER A 1 104 ? -14.639 25.938 20.168 1.00 59.78 104 SER A C 1
ATOM 824 O O . SER A 1 104 ? -13.592 25.336 20.422 1.00 59.78 104 SER A O 1
ATOM 826 N N . LEU A 1 105 ? -15.181 26.041 18.946 1.00 58.78 105 LEU A N 1
ATOM 827 C CA . LEU A 1 105 ? -14.588 25.600 17.679 1.00 58.78 105 LEU A CA 1
ATOM 828 C C . LEU A 1 105 ? -13.268 26.347 17.407 1.00 58.78 105 LEU A C 1
ATOM 830 O O . LEU A 1 105 ? -13.118 27.051 16.413 1.00 58.78 105 LEU A O 1
ATOM 834 N N . ARG A 1 106 ? -12.282 26.229 18.296 1.00 59.31 106 ARG A N 1
ATOM 835 C CA . ARG A 1 106 ? -10.896 26.432 17.910 1.00 59.31 106 ARG A CA 1
ATOM 836 C C . ARG A 1 106 ? -10.650 25.398 16.822 1.00 59.31 106 ARG A C 1
ATOM 838 O O . ARG A 1 106 ? -10.984 24.230 17.013 1.00 59.31 106 ARG A O 1
ATOM 845 N N . ALA A 1 107 ? -10.109 25.843 15.695 1.00 54.31 107 ALA A N 1
ATOM 846 C CA . ALA A 1 107 ? -9.893 25.078 14.465 1.00 54.31 107 ALA A CA 1
ATOM 847 C C . ALA A 1 107 ? -9.041 23.794 14.630 1.00 54.31 107 ALA A C 1
ATOM 849 O O . ALA A 1 107 ? -8.759 23.104 13.659 1.00 54.31 107 ALA A O 1
ATOM 850 N N . GLU A 1 108 ? -8.665 23.454 15.860 1.00 59.12 108 GLU A N 1
ATOM 851 C CA . GLU A 1 108 ? -7.777 22.375 16.265 1.00 59.12 108 GLU A CA 1
ATOM 852 C C . GLU A 1 108 ? -8.443 21.495 17.338 1.00 59.12 108 GLU A C 1
ATOM 854 O O . GLU A 1 108 ? -7.798 21.083 18.300 1.00 59.12 108 GLU A O 1
ATOM 859 N N . ASN A 1 109 ? -9.756 21.241 17.262 1.00 71.75 109 ASN A N 1
ATOM 860 C CA . ASN A 1 109 ? -10.363 20.259 18.163 1.00 71.75 109 ASN A CA 1
ATOM 861 C C . ASN A 1 109 ? -9.972 18.852 17.671 1.00 71.75 109 ASN A C 1
ATOM 863 O O . ASN A 1 109 ? -10.486 18.420 16.635 1.00 71.75 109 ASN A O 1
ATOM 867 N N . PRO A 1 110 ? -9.090 18.120 18.379 1.00 79.81 110 PRO A N 1
ATOM 868 C CA . PRO A 1 110 ? -8.544 16.854 17.892 1.00 79.81 110 PRO A CA 1
ATOM 869 C C . PRO A 1 110 ? -9.635 15.808 17.641 1.00 79.81 110 PRO A C 1
ATOM 871 O O . PRO A 1 110 ? -9.477 14.962 16.775 1.00 79.81 110 PRO A O 1
ATOM 874 N N . LYS A 1 111 ? -10.779 15.900 18.335 1.00 84.56 111 LYS A N 1
ATOM 875 C CA . LYS A 1 111 ? -11.928 15.012 18.116 1.00 84.56 111 LYS A CA 1
ATOM 876 C C . LYS A 1 111 ? -12.608 15.233 16.767 1.00 84.56 111 LYS A C 1
ATOM 878 O O . LYS A 1 111 ? -13.134 14.287 16.197 1.00 84.56 111 LYS A O 1
ATOM 883 N N . PHE A 1 112 ? -12.617 16.469 16.265 1.00 84.12 112 PHE A N 1
ATOM 884 C CA . PHE A 1 112 ? -13.185 16.772 14.953 1.00 84.12 112 PHE A CA 1
ATOM 885 C C . PHE A 1 112 ? -12.290 16.203 13.849 1.00 84.12 112 PHE A C 1
ATOM 887 O O . PHE A 1 112 ? -12.786 15.527 12.952 1.00 84.12 112 PHE A O 1
ATOM 894 N N . ASP A 1 113 ? -10.972 16.399 13.959 1.00 83.56 113 ASP A N 1
ATOM 895 C CA . ASP A 1 113 ? -10.018 15.782 13.034 1.00 83.56 113 ASP A CA 1
ATOM 896 C C . ASP A 1 113 ? -10.083 14.249 13.079 1.00 83.56 113 ASP A C 1
ATOM 898 O O . ASP A 1 113 ? -10.113 13.618 12.031 1.00 83.56 113 ASP A O 1
ATOM 902 N N . ASP A 1 114 ? -10.188 13.649 14.268 1.00 86.44 114 ASP A N 1
ATOM 903 C CA . ASP A 1 114 ? -10.266 12.193 14.444 1.00 86.44 114 ASP A CA 1
ATOM 904 C C . ASP A 1 114 ? -11.560 11.599 13.849 1.00 86.44 114 ASP A C 1
ATOM 906 O O . ASP A 1 114 ? -11.526 10.574 13.171 1.00 86.44 114 ASP A O 1
ATOM 910 N N . ILE A 1 115 ? -12.708 12.273 14.020 1.00 87.25 115 ILE A N 1
ATOM 911 C CA . ILE A 1 115 ? -13.995 11.844 13.441 1.00 87.25 115 ILE A CA 1
ATOM 912 C C . ILE A 1 115 ? -13.983 11.916 11.910 1.00 87.25 115 ILE A C 1
ATOM 914 O O . ILE A 1 115 ? -14.473 10.998 11.253 1.00 87.25 115 ILE A O 1
ATOM 918 N N . PHE A 1 116 ? -13.450 12.999 11.341 1.00 85.62 116 PHE A N 1
ATOM 919 C CA . PHE A 1 116 ? -13.483 13.239 9.894 1.00 85.62 116 PHE A CA 1
ATOM 920 C C . PHE A 1 116 ? -12.207 12.804 9.163 1.00 85.62 116 PHE A C 1
ATOM 922 O O . PHE A 1 116 ? -12.135 12.920 7.941 1.00 85.62 116 PHE A O 1
ATOM 929 N N . GLN A 1 117 ? -11.208 12.309 9.896 1.00 84.44 117 GLN A N 1
ATOM 930 C CA . GLN A 1 117 ? -9.890 11.909 9.399 1.00 84.44 117 GLN A CA 1
ATOM 931 C C . GLN A 1 117 ? -9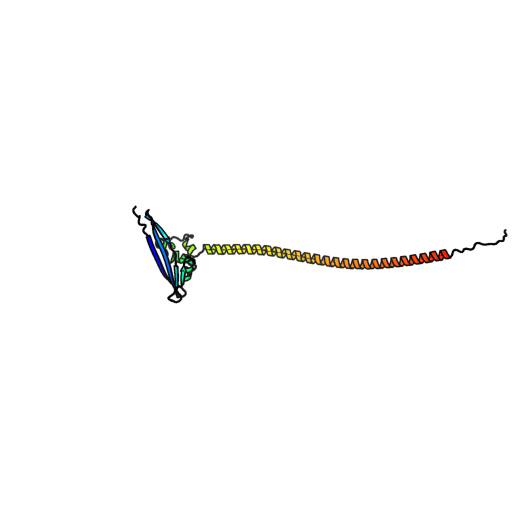.256 12.954 8.455 1.00 84.44 117 GLN A C 1
ATOM 933 O O . GLN A 1 117 ? -8.599 12.596 7.470 1.00 84.44 117 GLN A O 1
ATOM 938 N N . LEU A 1 118 ? -9.443 14.254 8.729 1.00 85.06 118 LEU A N 1
ATOM 939 C CA . LEU A 1 118 ? -9.053 15.330 7.803 1.00 85.06 118 LEU A CA 1
ATOM 940 C C . LEU A 1 118 ? -7.541 15.340 7.569 1.00 85.06 118 LEU A C 1
ATOM 942 O O . LEU A 1 118 ? -7.097 15.452 6.427 1.00 85.06 118 LEU A O 1
ATOM 946 N N . THR A 1 119 ? -6.741 15.121 8.614 1.00 85.81 119 THR A N 1
ATOM 947 C CA . THR A 1 119 ? -5.284 14.964 8.500 1.00 85.81 119 THR A CA 1
ATOM 948 C C . THR A 1 119 ? -4.896 13.817 7.559 1.00 85.81 119 THR A C 1
ATOM 950 O O . THR A 1 119 ? -3.937 13.934 6.791 1.00 85.81 119 THR A O 1
ATOM 953 N N . GLY A 1 120 ? -5.631 12.701 7.592 1.00 86.50 120 GLY A N 1
ATOM 954 C CA . GLY A 1 120 ? -5.420 11.568 6.688 1.00 86.50 120 GLY A CA 1
ATOM 955 C C . GLY A 1 120 ? -5.710 11.940 5.235 1.00 86.50 120 GLY A C 1
ATOM 956 O O . GLY A 1 120 ? -4.897 11.666 4.349 1.00 86.50 120 GLY A O 1
ATOM 957 N N . PHE A 1 121 ? -6.820 12.643 5.008 1.00 88.38 121 PHE A N 1
ATOM 958 C CA . PHE A 1 121 ? -7.202 13.143 3.691 1.00 88.38 121 PHE A CA 1
ATOM 959 C C . PHE A 1 121 ? -6.178 14.137 3.120 1.00 88.38 121 PHE A C 1
ATOM 961 O O . PHE A 1 121 ? -5.726 13.972 1.987 1.00 88.38 121 PHE A O 1
ATOM 968 N N . VAL A 1 122 ? -5.732 15.118 3.911 1.00 90.81 122 VAL A N 1
ATOM 969 C CA . VAL A 1 122 ? -4.711 16.097 3.493 1.00 90.81 122 VAL A CA 1
ATOM 970 C C . VAL A 1 122 ? -3.409 15.396 3.091 1.00 90.81 122 VAL A C 1
ATOM 972 O O . VAL A 1 122 ? -2.866 15.668 2.019 1.00 90.81 122 VAL A O 1
ATOM 975 N N . LYS A 1 123 ? -2.943 14.425 3.891 1.00 93.50 123 LYS A N 1
ATOM 976 C CA . LYS A 1 123 ? -1.748 13.624 3.570 1.00 93.50 123 LYS A CA 1
ATOM 977 C C . LYS A 1 123 ? -1.916 12.803 2.292 1.00 93.50 123 LYS A C 1
ATOM 979 O O . LYS A 1 123 ? -0.959 12.642 1.536 1.00 93.50 123 LYS A O 1
ATOM 984 N N . PHE A 1 124 ? -3.105 12.255 2.049 1.00 94.94 124 PHE A N 1
ATOM 985 C CA . PHE A 1 124 ? -3.394 11.514 0.822 1.00 94.94 124 PHE A CA 1
ATOM 986 C C . PHE A 1 124 ? -3.301 12.420 -0.413 1.00 94.94 124 PHE A C 1
ATOM 988 O O . PHE A 1 124 ? -2.621 12.072 -1.380 1.00 94.94 124 PHE A O 1
ATOM 995 N N . VAL A 1 125 ? -3.910 13.607 -0.351 1.00 96.00 125 VAL A N 1
ATOM 996 C CA . VAL A 1 125 ? -3.836 14.608 -1.425 1.00 96.00 125 VAL A CA 1
ATOM 997 C C . VAL A 1 125 ? -2.388 15.030 -1.682 1.00 96.00 125 VAL A C 1
ATOM 999 O O . VAL A 1 125 ? -1.954 15.091 -2.833 1.00 96.00 125 VAL A O 1
ATOM 1002 N N . GLU A 1 126 ? -1.608 15.262 -0.626 1.00 96.38 126 GLU A N 1
ATOM 1003 C CA . GLU A 1 126 ? -0.197 15.625 -0.750 1.00 96.38 126 GLU A CA 1
ATOM 1004 C C . GLU A 1 126 ? 0.630 14.522 -1.427 1.00 96.38 126 GLU A C 1
ATOM 1006 O O . GLU A 1 126 ? 1.391 14.807 -2.356 1.00 96.38 126 GLU A O 1
ATOM 1011 N N . LYS A 1 127 ? 0.433 13.255 -1.034 1.00 97.00 127 LYS A N 1
ATOM 1012 C CA . LYS A 1 127 ? 1.061 12.100 -1.697 1.00 97.00 127 LYS A CA 1
ATOM 1013 C C . LYS A 1 127 ? 0.691 12.028 -3.176 1.00 97.00 127 LYS A C 1
ATOM 1015 O O . LYS A 1 127 ? 1.575 11.840 -4.008 1.00 97.00 127 LYS A O 1
ATOM 1020 N N . GLY A 1 128 ? -0.587 12.217 -3.511 1.00 97.31 128 GLY A N 1
ATOM 1021 C CA . GLY A 1 128 ? -1.052 12.243 -4.899 1.00 97.31 128 GLY A CA 1
ATOM 1022 C C . GLY A 1 128 ? -0.378 13.349 -5.714 1.00 97.31 128 GLY A C 1
ATOM 1023 O O . GLY A 1 128 ? 0.101 13.111 -6.822 1.00 97.31 128 GLY A O 1
ATOM 1024 N N . ARG A 1 129 ? -0.252 14.546 -5.136 1.00 97.38 129 ARG A N 1
ATOM 1025 C CA . ARG A 1 129 ? 0.426 15.678 -5.777 1.00 97.38 129 ARG A CA 1
ATOM 1026 C C . ARG A 1 129 ? 1.917 15.416 -5.993 1.00 97.38 129 ARG A C 1
ATOM 1028 O O . ARG A 1 129 ? 2.445 15.760 -7.047 1.00 97.38 129 ARG A O 1
ATOM 1035 N N . ASN A 1 130 ? 2.598 14.818 -5.019 1.00 97.38 130 ASN A N 1
ATOM 1036 C CA . ASN A 1 130 ? 4.013 14.471 -5.154 1.00 97.38 130 ASN A CA 1
ATOM 1037 C C . ASN A 1 130 ? 4.210 13.399 -6.234 1.00 97.38 130 ASN A C 1
ATOM 1039 O O . ASN A 1 130 ? 5.074 13.558 -7.091 1.00 97.38 130 ASN A O 1
ATOM 1043 N N . ARG A 1 131 ? 3.328 12.394 -6.290 1.00 97.44 131 ARG A N 1
ATOM 1044 C CA . ARG A 1 131 ? 3.356 11.378 -7.348 1.00 97.44 131 ARG A CA 1
ATOM 1045 C C . ARG A 1 131 ? 3.149 11.970 -8.741 1.00 97.44 131 ARG A C 1
ATOM 1047 O O . ARG A 1 131 ? 3.806 11.552 -9.690 1.00 97.44 131 ARG A O 1
ATOM 1054 N N . LEU A 1 132 ? 2.254 12.948 -8.870 1.00 97.69 132 LEU A N 1
ATOM 1055 C CA . LEU A 1 132 ? 2.048 13.655 -10.132 1.00 97.69 132 LEU A CA 1
ATOM 1056 C C . LEU A 1 132 ? 3.317 14.399 -10.571 1.00 97.69 132 LEU A C 1
ATOM 1058 O O . LEU A 1 132 ? 3.674 14.342 -11.743 1.00 97.69 132 LEU A O 1
ATOM 1062 N N . LYS A 1 133 ? 4.018 15.059 -9.642 1.00 9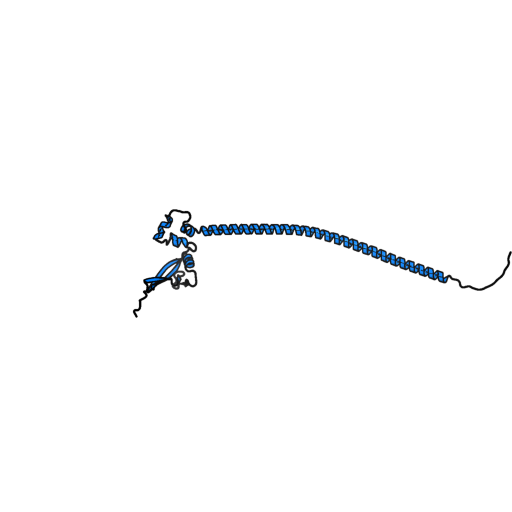7.44 133 LYS A N 1
ATOM 1063 C CA . LYS A 1 133 ? 5.287 15.739 -9.943 1.00 97.44 133 LYS A CA 1
ATOM 1064 C C . LYS A 1 133 ? 6.356 14.770 -10.441 1.00 97.44 133 LYS A C 1
ATOM 1066 O O . LYS A 1 133 ? 6.946 15.030 -11.483 1.00 97.44 133 LYS A O 1
ATOM 1071 N N . GLU A 1 134 ? 6.546 13.648 -9.747 1.00 97.06 134 GLU A N 1
ATOM 1072 C CA . GLU A 1 134 ? 7.482 12.593 -10.166 1.00 97.06 134 GLU A CA 1
ATOM 1073 C C . GLU A 1 134 ? 7.159 12.078 -11.573 1.00 97.06 134 GLU A C 1
ATOM 1075 O O . GLU A 1 134 ? 8.053 11.877 -12.395 1.00 97.06 134 GLU A O 1
ATOM 1080 N N . LEU A 1 135 ? 5.871 11.876 -11.872 1.00 97.19 135 LEU A N 1
ATOM 1081 C CA . LEU A 1 135 ? 5.440 11.384 -13.177 1.00 97.19 135 LEU A CA 1
ATOM 1082 C C . LEU A 1 135 ? 5.708 12.405 -14.289 1.00 97.19 135 LEU A C 1
ATOM 1084 O O . LEU A 1 135 ? 6.149 12.019 -15.367 1.00 97.19 135 LEU A O 1
ATOM 1088 N N . ILE A 1 136 ? 5.470 13.693 -14.025 1.00 97.50 136 ILE A N 1
ATOM 1089 C CA . ILE A 1 136 ? 5.765 14.778 -14.971 1.00 97.50 136 ILE A CA 1
ATOM 1090 C C . ILE A 1 136 ? 7.267 14.846 -15.261 1.00 97.50 136 ILE A C 1
ATOM 1092 O O . ILE A 1 136 ? 7.658 14.941 -16.422 1.00 97.50 136 ILE A O 1
ATOM 1096 N N . GLU A 1 137 ? 8.106 14.765 -14.228 1.00 96.94 137 GLU A N 1
ATOM 1097 C CA . GLU A 1 137 ? 9.564 14.770 -14.377 1.00 96.94 137 GLU A CA 1
ATOM 1098 C C . GLU A 1 137 ? 10.046 13.559 -15.186 1.00 96.94 137 GLU A C 1
ATOM 1100 O O . GLU A 1 137 ? 10.762 13.714 -16.175 1.00 96.94 137 GLU A O 1
ATOM 1105 N N . THR A 1 138 ? 9.556 12.365 -14.844 1.00 96.88 138 THR A N 1
ATOM 1106 C CA . THR A 1 138 ? 9.875 11.124 -15.567 1.00 96.88 138 THR A CA 1
ATOM 1107 C C . THR A 1 138 ? 9.455 11.208 -17.034 1.00 96.88 138 THR A C 1
ATOM 1109 O O . THR A 1 138 ? 10.214 10.831 -17.924 1.00 96.88 138 THR A O 1
ATOM 1112 N N . TYR A 1 139 ? 8.256 11.728 -17.306 1.00 97.06 139 TYR A N 1
ATOM 1113 C CA . TYR A 1 139 ? 7.762 11.916 -18.667 1.00 97.06 139 TYR A CA 1
ATOM 1114 C C . TYR A 1 139 ? 8.614 12.920 -19.450 1.00 97.06 139 TYR A C 1
ATOM 1116 O O . TYR A 1 139 ? 8.912 12.688 -20.619 1.00 97.06 139 TYR A O 1
ATOM 1124 N N . SER A 1 140 ? 9.034 14.018 -18.816 1.00 97.00 140 SER A N 1
ATOM 1125 C CA . SER A 1 140 ? 9.892 15.021 -19.449 1.00 97.00 140 SER A CA 1
ATOM 1126 C C . SER A 1 140 ? 11.250 14.443 -19.849 1.00 97.00 140 SER A C 1
ATOM 1128 O O . SER A 1 140 ? 11.721 14.723 -20.949 1.00 97.00 140 SER A O 1
ATOM 1130 N N . LEU A 1 141 ? 11.863 13.628 -18.985 1.00 96.00 141 LEU A N 1
ATOM 1131 C CA . LEU A 1 141 ? 13.125 12.947 -19.283 1.00 96.00 141 LEU A CA 1
ATOM 1132 C C . LEU A 1 141 ? 12.954 11.937 -20.421 1.00 96.00 141 LEU A C 1
ATOM 1134 O O . LEU A 1 141 ? 13.664 12.014 -21.418 1.00 96.00 141 LEU A O 1
ATOM 1138 N N . ALA A 1 142 ? 11.943 11.069 -20.331 1.00 95.75 142 ALA A N 1
ATOM 1139 C CA . ALA A 1 142 ? 11.657 10.084 -21.372 1.00 95.75 142 ALA A CA 1
ATOM 1140 C C . ALA A 1 142 ? 11.368 10.737 -22.734 1.00 95.75 142 ALA A C 1
ATOM 1142 O O . ALA A 1 142 ? 11.745 10.208 -23.779 1.00 95.75 142 ALA A O 1
ATOM 1143 N N . ARG A 1 143 ? 10.715 11.906 -22.736 1.00 96.50 143 ARG A N 1
ATOM 1144 C CA . ARG A 1 143 ? 10.486 12.688 -23.951 1.00 96.50 143 ARG A CA 1
ATOM 1145 C C . ARG A 1 143 ? 11.793 13.218 -24.542 1.00 96.50 143 ARG A C 1
ATOM 1147 O O . ARG A 1 143 ? 11.977 13.098 -25.749 1.00 96.50 143 ARG A O 1
ATOM 1154 N N . ALA A 1 144 ? 12.682 13.774 -23.720 1.00 95.56 144 ALA A N 1
ATOM 1155 C CA . ALA A 1 144 ? 13.985 14.252 -24.181 1.00 95.56 144 ALA A CA 1
ATOM 1156 C C . ALA A 1 144 ? 14.838 13.104 -24.752 1.00 95.56 144 ALA A C 1
ATOM 1158 O O . ALA A 1 144 ? 15.424 13.251 -25.824 1.00 95.56 144 ALA A O 1
ATOM 1159 N N . ASP A 1 145 ? 14.834 11.940 -24.096 1.00 95.00 145 ASP A N 1
ATOM 1160 C CA . ASP A 1 145 ? 15.521 10.736 -24.577 1.00 95.00 145 ASP A CA 1
ATOM 1161 C C . ASP A 1 145 ? 14.960 10.264 -25.925 1.00 95.00 145 ASP A C 1
ATOM 1163 O O . ASP A 1 145 ? 15.712 9.915 -26.837 1.00 95.00 145 ASP A O 1
ATOM 1167 N N . PHE A 1 146 ? 13.633 10.286 -26.081 1.00 95.06 146 PHE A N 1
ATOM 1168 C CA . PHE A 1 146 ? 12.971 9.926 -27.332 1.00 95.06 146 PHE A CA 1
ATOM 1169 C C . PHE A 1 146 ? 13.316 10.893 -28.474 1.00 95.06 146 PHE A C 1
ATOM 1171 O O . PHE A 1 146 ? 13.634 10.455 -29.581 1.00 95.06 146 PHE A O 1
ATOM 1178 N N . GLU A 1 147 ? 13.297 12.202 -28.211 1.00 95.69 147 GLU A N 1
ATOM 1179 C CA . GLU A 1 147 ? 13.699 13.226 -29.182 1.00 95.69 147 GLU A CA 1
ATOM 1180 C C . GLU A 1 147 ? 15.182 13.065 -29.580 1.00 95.69 147 GLU A C 1
ATOM 1182 O O . GLU A 1 147 ? 15.515 13.121 -30.767 1.00 95.69 147 GLU A O 1
ATOM 1187 N N . GLY A 1 148 ? 16.064 12.756 -28.622 1.00 94.31 148 GLY A N 1
ATOM 1188 C CA . GLY A 1 148 ? 17.469 12.434 -28.886 1.00 94.31 148 GLY A CA 1
ATOM 1189 C C . GLY A 1 148 ? 17.651 11.170 -29.736 1.00 94.31 148 GLY A C 1
ATOM 1190 O O . GLY A 1 148 ? 18.434 11.163 -30.688 1.00 94.31 148 GLY A O 1
ATOM 1191 N N . ALA A 1 149 ? 16.890 10.110 -29.456 1.00 94.50 149 ALA A N 1
ATOM 1192 C CA . ALA A 1 149 ? 16.927 8.875 -30.237 1.00 94.50 149 ALA A CA 1
ATOM 1193 C C . ALA A 1 149 ? 16.480 9.089 -31.694 1.00 94.50 149 ALA A C 1
ATOM 1195 O O . ALA A 1 149 ? 17.089 8.531 -32.611 1.00 94.50 149 ALA A O 1
ATOM 1196 N N . LEU A 1 150 ? 15.463 9.929 -31.923 1.00 95.56 150 LEU A N 1
ATOM 1197 C CA . LEU A 1 150 ? 15.026 10.315 -33.268 1.00 95.56 150 LEU A CA 1
ATOM 1198 C C . LEU A 1 150 ? 16.123 11.056 -34.041 1.00 95.56 150 LEU A C 1
ATOM 1200 O O . LEU A 1 150 ? 16.341 10.761 -35.218 1.00 95.56 150 LEU A O 1
ATOM 1204 N N . ALA A 1 151 ? 16.842 11.974 -33.389 1.00 94.75 151 ALA A N 1
ATOM 1205 C CA . ALA A 1 151 ? 17.956 12.685 -34.014 1.00 94.75 151 ALA A CA 1
ATOM 1206 C C . ALA A 1 151 ? 19.068 11.715 -34.455 1.00 94.75 151 ALA A C 1
ATOM 1208 O O . ALA A 1 151 ? 19.478 11.728 -35.617 1.00 94.75 151 ALA A O 1
ATOM 1209 N N . ILE A 1 152 ? 19.476 10.797 -33.570 1.00 94.00 152 ILE A N 1
ATOM 1210 C CA . ILE A 1 152 ? 20.483 9.765 -33.872 1.00 94.00 152 ILE A CA 1
ATOM 1211 C C . ILE A 1 152 ? 20.011 8.848 -35.009 1.00 94.00 152 ILE A C 1
ATOM 1213 O O . ILE A 1 152 ? 20.799 8.465 -35.876 1.00 94.00 152 ILE A O 1
ATOM 1217 N N . GLN A 1 153 ? 18.724 8.491 -35.042 1.00 94.69 153 GLN A N 1
ATOM 1218 C CA . GLN A 1 153 ? 18.165 7.689 -36.129 1.00 94.69 153 GLN A CA 1
ATOM 1219 C C . GLN A 1 153 ? 18.257 8.418 -37.477 1.00 94.69 153 GLN A C 1
ATOM 1221 O O . GLN A 1 153 ? 18.620 7.792 -38.476 1.00 94.69 153 GLN A O 1
ATOM 1226 N N . GLY A 1 154 ? 17.975 9.724 -37.505 1.00 93.69 154 GLY A N 1
ATOM 1227 C CA . GLY A 1 154 ? 18.144 10.558 -38.695 1.00 93.69 154 GLY A CA 1
ATOM 1228 C C . GLY A 1 154 ? 19.600 10.610 -39.167 1.00 93.69 154 GLY A C 1
ATOM 1229 O O . GLY A 1 154 ? 19.885 10.355 -40.338 1.00 93.69 154 GLY A O 1
ATOM 1230 N N . GLU A 1 155 ? 20.543 10.841 -38.252 1.00 94.31 155 GLU A N 1
ATOM 1231 C CA . GLU A 1 155 ? 21.979 10.830 -38.566 1.00 94.31 155 GLU A CA 1
ATOM 1232 C C . GLU A 1 155 ? 22.446 9.471 -39.094 1.00 94.31 155 GLU A C 1
ATOM 1234 O O . GLU A 1 155 ? 23.179 9.405 -40.084 1.00 94.31 155 GLU A O 1
ATOM 1239 N N . LYS A 1 156 ? 21.973 8.374 -38.490 1.00 94.94 156 LYS A N 1
ATOM 1240 C CA . LYS A 1 156 ? 22.260 7.011 -38.947 1.00 94.94 156 LYS A CA 1
ATOM 1241 C C . LYS A 1 156 ? 21.774 6.783 -40.378 1.00 94.94 156 LYS A C 1
ATOM 1243 O O . LYS A 1 156 ? 22.502 6.178 -41.158 1.00 94.94 156 LYS A O 1
ATOM 1248 N N . GLN A 1 157 ? 20.581 7.257 -40.741 1.00 95.00 157 GLN A N 1
ATOM 1249 C CA . GLN A 1 157 ? 20.064 7.133 -42.110 1.00 95.00 157 GLN A CA 1
ATOM 1250 C C . GLN A 1 157 ? 20.937 7.893 -43.116 1.00 95.00 157 GLN A C 1
ATOM 1252 O O . GLN A 1 157 ? 21.271 7.353 -44.170 1.00 95.00 157 GLN A O 1
ATOM 1257 N N . ILE A 1 158 ? 21.371 9.110 -42.773 1.00 94.69 158 ILE A N 1
ATOM 1258 C CA . ILE A 1 158 ? 22.277 9.905 -43.617 1.00 94.69 158 ILE A CA 1
ATOM 1259 C C . ILE A 1 158 ? 23.632 9.205 -43.764 1.00 94.69 158 ILE A C 1
ATOM 1261 O O . ILE A 1 158 ? 24.168 9.101 -44.869 1.00 94.69 158 ILE A O 1
ATOM 1265 N N . ALA A 1 159 ? 24.198 8.716 -42.659 1.00 93.38 159 ALA A N 1
ATOM 1266 C CA . ALA A 1 159 ? 25.454 7.979 -42.670 1.00 93.38 159 ALA A CA 1
ATOM 1267 C C . ALA A 1 159 ? 25.344 6.700 -43.513 1.00 93.38 159 ALA A C 1
ATOM 1269 O O . ALA A 1 159 ? 26.249 6.417 -44.296 1.00 93.38 159 ALA A O 1
ATOM 1270 N N . GLN A 1 160 ? 24.224 5.978 -43.418 1.00 94.81 160 GLN A N 1
ATOM 1271 C CA . GLN A 1 160 ? 23.972 4.784 -44.220 1.00 94.81 160 GLN A CA 1
ATOM 1272 C C . GLN A 1 160 ? 23.919 5.113 -45.716 1.00 94.81 160 GLN A C 1
ATOM 1274 O O . GLN A 1 160 ? 24.646 4.500 -46.489 1.00 94.81 160 GLN A O 1
ATOM 1279 N N . ALA A 1 161 ? 23.179 6.151 -46.116 1.00 95.06 161 ALA A N 1
ATOM 1280 C CA . ALA A 1 161 ? 23.127 6.582 -47.515 1.00 95.06 161 ALA A CA 1
ATOM 1281 C C . ALA A 1 161 ? 24.517 6.963 -48.070 1.00 95.06 161 ALA A C 1
ATOM 1283 O O . ALA A 1 161 ? 24.847 6.670 -49.223 1.00 95.06 161 ALA A O 1
ATOM 1284 N N . ARG A 1 162 ? 25.371 7.585 -47.242 1.00 95.44 162 ARG A N 1
ATOM 1285 C CA . ARG A 1 162 ? 26.768 7.887 -47.607 1.00 95.44 162 ARG A CA 1
ATOM 1286 C C . ARG A 1 162 ? 27.611 6.625 -47.778 1.00 95.44 162 ARG A C 1
ATOM 1288 O O . ARG A 1 162 ? 28.427 6.572 -48.696 1.00 95.44 162 ARG A O 1
ATOM 1295 N N . VAL A 1 163 ? 27.440 5.636 -46.900 1.00 95.56 163 VAL A N 1
ATOM 1296 C CA . VAL A 1 163 ? 28.122 4.338 -47.006 1.00 95.56 163 VAL A CA 1
ATOM 1297 C C . VAL A 1 163 ? 27.705 3.628 -48.290 1.00 95.56 163 VAL A C 1
ATOM 1299 O O . VAL A 1 163 ? 28.582 3.180 -49.024 1.00 95.56 163 VAL A O 1
ATOM 1302 N N . ASP A 1 164 ? 26.412 3.594 -48.600 1.00 95.12 164 ASP A N 1
ATOM 1303 C CA . ASP A 1 164 ? 25.889 2.941 -49.803 1.00 95.12 164 ASP A CA 1
ATOM 1304 C C . ASP A 1 164 ? 26.450 3.607 -51.074 1.00 95.12 164 ASP A C 1
ATOM 1306 O O . ASP A 1 164 ? 26.978 2.931 -51.957 1.00 95.12 164 ASP A O 1
ATOM 1310 N N . THR A 1 165 ? 26.479 4.946 -51.111 1.00 95.69 165 THR A N 1
ATOM 1311 C CA . THR A 1 165 ? 27.087 5.709 -52.219 1.00 95.69 165 THR A CA 1
ATOM 1312 C C . THR A 1 165 ? 28.572 5.370 -52.396 1.00 95.69 165 THR A C 1
ATOM 1314 O O . THR A 1 165 ? 29.024 5.068 -53.499 1.00 95.69 165 THR A O 1
ATOM 1317 N N . ARG A 1 166 ? 29.343 5.356 -51.298 1.00 94.19 166 ARG A N 1
ATOM 1318 C CA . ARG A 1 166 ? 30.773 4.993 -51.301 1.00 94.19 166 ARG A CA 1
ATOM 1319 C C . ARG A 1 166 ? 31.005 3.551 -51.758 1.00 94.19 166 ARG A C 1
ATOM 1321 O O . ARG A 1 166 ? 32.007 3.274 -52.414 1.00 94.19 166 ARG A O 1
ATOM 1328 N N . GLN A 1 167 ? 30.114 2.626 -51.404 1.00 95.00 167 GLN A N 1
ATOM 1329 C CA . GLN A 1 167 ? 30.193 1.238 -51.859 1.00 95.00 167 GLN A CA 1
ATOM 1330 C C . GLN A 1 167 ? 29.990 1.134 -53.370 1.00 95.00 167 GLN A C 1
ATOM 1332 O O . GLN A 1 167 ? 30.700 0.370 -54.024 1.00 95.00 167 GLN A O 1
ATOM 1337 N N . ASP A 1 168 ? 29.061 1.900 -53.934 1.00 95.19 168 ASP A N 1
ATOM 1338 C CA . ASP A 1 168 ? 28.827 1.905 -55.376 1.00 95.19 168 ASP A CA 1
ATOM 1339 C C . ASP A 1 168 ? 29.983 2.554 -56.146 1.00 95.19 168 ASP A C 1
ATOM 1341 O O . ASP A 1 168 ? 30.432 1.997 -57.151 1.00 95.19 168 ASP A O 1
ATOM 1345 N N . GLU A 1 169 ? 30.555 3.649 -55.636 1.00 95.25 169 GLU A N 1
ATOM 1346 C CA . GLU A 1 169 ? 31.799 4.231 -56.166 1.00 95.25 169 GLU A CA 1
ATOM 1347 C C . GLU A 1 169 ? 32.951 3.213 -56.156 1.00 95.25 169 GLU A C 1
ATOM 1349 O O . GLU A 1 169 ? 33.672 3.072 -57.147 1.00 95.25 169 GLU A O 1
ATOM 1354 N N . LEU A 1 170 ? 33.104 2.454 -55.065 1.00 94.81 170 LEU A N 1
ATOM 1355 C CA . LEU A 1 170 ? 34.137 1.425 -54.945 1.00 94.81 170 LEU A CA 1
ATOM 1356 C C . LEU A 1 170 ? 33.929 0.287 -55.952 1.00 94.81 170 LEU A C 1
ATOM 1358 O O . LEU A 1 170 ? 34.895 -0.164 -56.567 1.00 94.81 170 LEU A O 1
ATOM 1362 N N . LYS A 1 171 ? 32.686 -0.167 -56.160 1.00 95.00 171 LYS A N 1
ATOM 1363 C CA . LYS A 1 171 ? 32.368 -1.177 -57.184 1.00 95.00 171 LYS A CA 1
ATOM 1364 C C . LYS A 1 171 ? 32.745 -0.685 -58.580 1.00 95.00 171 LYS A C 1
ATOM 1366 O O . LYS A 1 171 ? 33.376 -1.428 -59.327 1.00 95.00 171 LYS A O 1
ATOM 1371 N N . GLN A 1 172 ? 32.410 0.563 -58.913 1.00 95.12 172 GLN A N 1
ATOM 1372 C CA . GLN A 1 172 ? 32.780 1.158 -60.199 1.00 95.12 172 GLN A CA 1
ATOM 1373 C C . GLN A 1 172 ? 34.301 1.264 -60.359 1.00 95.12 172 GLN A C 1
ATOM 1375 O O . GLN A 1 172 ? 34.832 0.922 -61.414 1.00 95.12 172 GLN A O 1
ATOM 1380 N N . ALA A 1 173 ? 35.016 1.697 -59.318 1.00 93.62 173 ALA A N 1
ATOM 1381 C CA . ALA A 1 173 ? 36.474 1.777 -59.337 1.00 93.62 173 ALA A CA 1
ATOM 1382 C C . ALA A 1 173 ? 37.131 0.395 -59.505 1.00 93.62 173 ALA A C 1
ATOM 1384 O O . ALA A 1 173 ? 38.075 0.263 -60.282 1.00 93.62 173 ALA A O 1
ATOM 1385 N N . MET A 1 174 ? 36.610 -0.642 -58.837 1.00 94.50 174 MET A N 1
ATOM 1386 C CA . MET A 1 174 ? 37.083 -2.021 -59.004 1.00 94.50 174 MET A CA 1
ATOM 1387 C C . MET A 1 174 ? 36.867 -2.541 -60.426 1.00 94.50 174 MET A C 1
ATOM 1389 O O . MET A 1 174 ? 37.739 -3.229 -60.954 1.00 94.50 174 MET A O 1
ATOM 1393 N N . GLU A 1 175 ? 35.737 -2.221 -61.059 1.00 94.38 175 GLU A N 1
ATOM 1394 C CA . GLU A 1 175 ? 35.494 -2.649 -62.438 1.00 94.38 175 GLU A CA 1
ATOM 1395 C C . GLU A 1 175 ? 36.443 -1.948 -63.416 1.00 94.38 175 GLU A C 1
ATOM 1397 O O . GLU A 1 175 ? 37.104 -2.621 -64.204 1.00 94.38 175 GLU A O 1
ATOM 1402 N N . ARG A 1 176 ? 36.650 -0.632 -63.265 1.00 94.00 176 ARG A N 1
ATOM 1403 C CA . ARG A 1 176 ? 37.671 0.102 -64.036 1.00 94.00 176 ARG A CA 1
ATOM 1404 C C . ARG A 1 176 ? 39.070 -0.481 -63.833 1.00 94.00 176 ARG A C 1
ATOM 1406 O O . ARG A 1 176 ? 39.828 -0.624 -64.785 1.00 94.00 176 ARG A O 1
ATOM 1413 N N . GLN A 1 177 ? 39.424 -0.855 -62.601 1.00 92.88 177 GLN A N 1
ATOM 1414 C CA . GLN A 1 177 ? 40.708 -1.501 -62.321 1.00 92.88 177 GLN A CA 1
ATOM 1415 C C . GLN A 1 177 ? 40.835 -2.847 -63.050 1.00 92.88 177 GLN A C 1
ATOM 1417 O O . GLN A 1 177 ? 41.906 -3.160 -63.568 1.00 92.88 177 GLN A O 1
ATOM 1422 N N . ARG A 1 178 ? 39.761 -3.645 -63.118 1.00 94.38 178 ARG A N 1
ATOM 1423 C CA . ARG A 1 178 ? 39.750 -4.905 -63.878 1.00 94.38 178 ARG A CA 1
ATOM 1424 C C . ARG A 1 178 ? 39.903 -4.679 -65.376 1.00 94.38 178 ARG A C 1
ATOM 1426 O O . ARG A 1 178 ? 40.614 -5.452 -66.012 1.00 94.38 178 ARG A O 1
ATOM 1433 N N . GLU A 1 179 ? 39.254 -3.662 -65.932 1.00 93.50 179 GLU A N 1
ATOM 1434 C CA . GLU A 1 179 ? 39.389 -3.284 -67.344 1.00 93.50 179 GLU A CA 1
ATOM 1435 C C . GLU A 1 179 ? 40.834 -2.898 -67.669 1.00 93.50 179 GLU A C 1
ATOM 1437 O O . GLU A 1 179 ? 41.457 -3.534 -68.517 1.00 93.50 179 GLU A O 1
ATOM 1442 N N . VAL A 1 180 ? 41.419 -1.974 -66.900 1.00 93.31 180 VAL A N 1
ATOM 1443 C CA . VAL A 1 180 ? 42.827 -1.567 -67.053 1.00 93.31 180 VAL A CA 1
ATOM 1444 C C . VAL A 1 180 ? 43.778 -2.758 -66.884 1.00 93.31 180 VAL A C 1
ATOM 1446 O O . VAL A 1 180 ? 44.753 -2.895 -67.621 1.00 93.31 180 VAL A O 1
ATOM 1449 N N . GLN A 1 181 ? 43.497 -3.670 -65.949 1.00 91.88 181 GLN A N 1
ATOM 1450 C CA . GLN A 1 181 ? 44.303 -4.877 -65.763 1.00 91.88 181 GLN A CA 1
ATOM 1451 C C . GLN A 1 181 ? 44.229 -5.822 -66.974 1.00 91.88 181 GLN A C 1
ATOM 1453 O O . GLN A 1 181 ? 45.238 -6.438 -67.324 1.00 91.88 181 GLN A O 1
ATOM 1458 N N . LYS A 1 182 ? 43.059 -5.957 -67.616 1.00 93.56 182 LYS A N 1
ATOM 1459 C CA . LYS A 1 182 ? 42.909 -6.731 -68.861 1.00 93.56 182 LYS A CA 1
ATOM 1460 C C . LYS A 1 182 ? 43.714 -6.091 -69.988 1.00 93.56 182 LYS A C 1
ATOM 1462 O O . LYS A 1 182 ? 44.522 -6.786 -70.599 1.00 93.56 182 LYS A O 1
ATOM 1467 N N . GLU A 1 183 ? 43.569 -4.781 -70.185 1.00 93.69 183 GLU A N 1
ATOM 1468 C CA . GLU A 1 183 ? 44.330 -4.031 -71.191 1.00 93.69 183 GLU A CA 1
ATOM 1469 C C . GLU A 1 183 ? 45.841 -4.192 -70.987 1.00 93.69 183 GLU A C 1
ATOM 1471 O O . GLU A 1 183 ? 46.565 -4.523 -71.926 1.00 93.69 183 GLU A O 1
ATOM 1476 N N . MET A 1 184 ? 46.324 -4.055 -69.748 1.00 90.12 184 MET A N 1
ATOM 1477 C CA . MET A 1 184 ? 47.738 -4.245 -69.417 1.00 90.12 184 MET A CA 1
ATOM 1478 C C . MET A 1 184 ? 48.216 -5.673 -69.722 1.00 90.12 184 MET A C 1
ATOM 1480 O O . MET A 1 184 ? 49.316 -5.859 -70.250 1.00 90.12 184 MET A O 1
ATOM 1484 N N . ASN A 1 185 ? 47.407 -6.693 -69.421 1.00 92.62 185 ASN A N 1
ATOM 1485 C CA . ASN A 1 185 ? 47.745 -8.084 -69.723 1.00 92.62 185 ASN A CA 1
ATOM 1486 C C . ASN A 1 185 ? 47.831 -8.333 -71.238 1.00 92.62 185 ASN A C 1
ATOM 1488 O O . ASN A 1 185 ? 48.740 -9.031 -71.689 1.00 92.62 185 ASN A O 1
ATOM 1492 N N . ASP A 1 186 ? 46.921 -7.763 -72.025 1.00 92.62 186 ASP A N 1
ATOM 1493 C CA . ASP A 1 186 ? 46.897 -7.933 -73.481 1.00 92.62 186 ASP A CA 1
ATOM 1494 C C . ASP A 1 186 ? 48.028 -7.158 -74.176 1.00 92.62 186 ASP A C 1
ATOM 1496 O O . ASP A 1 186 ? 48.683 -7.694 -75.076 1.00 92.62 186 ASP A O 1
ATOM 1500 N N . LEU A 1 187 ? 48.359 -5.959 -73.685 1.00 90.19 187 LEU A N 1
ATOM 1501 C CA . LEU A 1 187 ? 49.580 -5.233 -74.054 1.00 90.19 187 LEU A CA 1
ATOM 1502 C C . LEU A 1 187 ? 50.838 -6.048 -73.724 1.00 90.19 187 LEU A C 1
ATOM 1504 O O . LEU A 1 187 ? 51.741 -6.150 -74.551 1.00 90.19 187 LEU A O 1
ATOM 1508 N N . THR A 1 188 ? 50.891 -6.685 -72.551 1.00 89.81 188 THR A N 1
ATOM 1509 C CA . THR A 1 188 ? 52.034 -7.519 -72.141 1.00 89.81 188 THR A CA 1
ATOM 1510 C C . THR A 1 188 ? 52.198 -8.753 -73.033 1.00 89.81 188 THR A C 1
ATOM 1512 O O . THR A 1 188 ? 53.326 -9.117 -73.371 1.00 89.81 188 THR A O 1
ATOM 1515 N N . LYS A 1 189 ? 51.094 -9.399 -73.440 1.00 90.88 189 LYS A N 1
ATOM 1516 C CA . LYS A 1 189 ? 51.123 -10.499 -74.422 1.00 90.88 189 LYS A CA 1
ATOM 1517 C C . LYS A 1 189 ? 51.627 -10.001 -75.772 1.00 90.88 189 LYS A C 1
ATOM 1519 O O . LYS A 1 189 ? 52.589 -10.553 -76.287 1.00 90.88 189 LYS A O 1
ATOM 1524 N N . SER A 1 190 ? 51.063 -8.902 -76.272 1.00 90.12 190 SER A N 1
ATOM 1525 C CA . SER A 1 190 ? 51.465 -8.303 -77.550 1.00 90.12 190 SER A CA 1
ATOM 1526 C C . SER A 1 190 ? 52.952 -7.928 -77.564 1.00 90.12 190 SER A C 1
ATOM 1528 O O . SER A 1 190 ? 53.650 -8.176 -78.543 1.00 90.12 190 SER A O 1
ATOM 1530 N N . LEU A 1 191 ? 53.472 -7.386 -76.457 1.00 87.62 191 LEU A N 1
ATOM 1531 C CA . LEU A 1 191 ? 54.893 -7.075 -76.300 1.00 87.62 191 LEU A CA 1
ATOM 1532 C C . LEU A 1 191 ? 55.764 -8.341 -76.297 1.00 87.62 191 LEU A C 1
ATOM 1534 O O . LEU A 1 191 ? 56.848 -8.344 -76.880 1.00 87.62 191 LEU A O 1
ATOM 1538 N N . ARG A 1 192 ? 55.300 -9.422 -75.658 1.00 87.50 192 ARG A N 1
ATOM 1539 C CA . ARG A 1 192 ? 55.983 -10.723 -75.665 1.00 87.50 192 ARG A CA 1
ATOM 1540 C C . ARG A 1 192 ? 56.033 -11.308 -77.075 1.00 87.50 192 ARG A C 1
ATOM 1542 O O . ARG A 1 192 ? 57.102 -11.742 -77.495 1.00 87.50 192 ARG A O 1
ATOM 1549 N N . ASP A 1 193 ? 54.919 -11.271 -77.797 1.00 87.75 193 ASP A N 1
ATOM 1550 C CA . ASP A 1 193 ? 54.810 -11.780 -79.165 1.00 87.75 193 ASP A CA 1
ATOM 1551 C C . ASP A 1 193 ? 55.705 -10.973 -80.119 1.00 87.75 193 ASP A C 1
ATOM 1553 O O . ASP A 1 193 ? 56.483 -11.551 -80.878 1.00 87.75 193 ASP A O 1
ATOM 1557 N N . ALA A 1 194 ? 55.697 -9.640 -80.012 1.00 83.50 194 ALA A N 1
ATOM 1558 C CA . ALA A 1 194 ? 56.615 -8.771 -80.751 1.00 83.50 194 ALA A CA 1
ATOM 1559 C C . ALA A 1 194 ? 58.089 -9.057 -80.404 1.00 83.50 194 ALA A C 1
A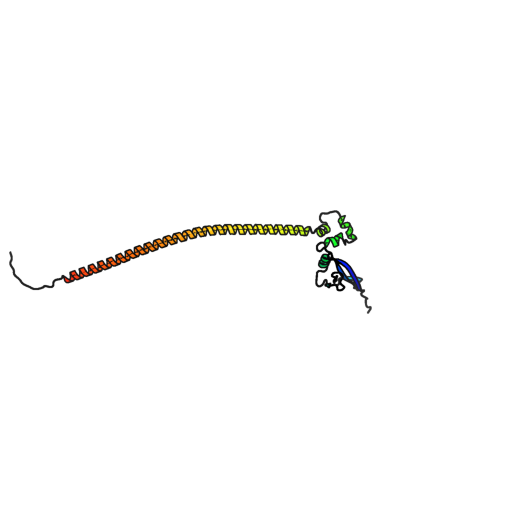TOM 1561 O O . ALA A 1 194 ? 58.948 -9.103 -81.285 1.00 83.50 194 ALA A O 1
ATOM 1562 N N . GLY A 1 195 ? 58.396 -9.307 -79.126 1.00 82.00 195 GLY A N 1
ATOM 1563 C CA . GLY A 1 195 ? 59.727 -9.718 -78.677 1.00 82.00 195 GLY A CA 1
ATOM 1564 C C . GLY A 1 195 ? 60.179 -11.053 -79.284 1.00 82.00 195 GLY A C 1
ATOM 1565 O O . GLY A 1 195 ? 61.319 -11.163 -79.738 1.00 82.00 195 GLY A O 1
ATOM 1566 N N . GLN A 1 196 ? 59.286 -12.045 -79.356 1.00 83.56 196 GLN A N 1
ATOM 1567 C CA . GLN A 1 196 ? 59.545 -13.330 -80.017 1.00 83.56 196 GLN A CA 1
ATOM 1568 C C . GLN A 1 196 ? 59.750 -13.160 -81.527 1.00 83.56 196 GLN A C 1
ATOM 1570 O O . GLN A 1 196 ? 60.685 -13.728 -82.089 1.00 83.56 196 GLN A O 1
ATOM 1575 N N . GLN A 1 197 ? 58.936 -12.332 -82.188 1.00 82.25 197 GLN A N 1
ATOM 1576 C CA . GLN A 1 197 ? 59.107 -12.005 -83.607 1.00 82.25 197 GLN A CA 1
ATOM 1577 C C . GLN A 1 197 ? 60.472 -11.358 -83.887 1.00 82.25 197 GLN A C 1
ATOM 1579 O O . GLN A 1 197 ? 61.142 -11.719 -84.855 1.00 82.25 197 GLN A O 1
ATOM 1584 N N . LEU A 1 198 ? 60.927 -10.445 -83.023 1.00 78.06 198 LEU A N 1
ATOM 1585 C CA . LEU A 1 198 ? 62.256 -9.835 -83.132 1.00 78.06 198 LEU A CA 1
ATOM 1586 C C . LEU A 1 198 ? 63.393 -10.845 -82.911 1.00 78.06 198 LEU A C 1
ATOM 1588 O O . LEU A 1 198 ? 64.420 -10.745 -83.584 1.00 78.06 198 LEU A O 1
ATOM 1592 N N . GLN A 1 199 ? 63.229 -11.823 -82.014 1.00 77.62 199 GLN A N 1
ATOM 1593 C CA . GLN A 1 199 ? 64.192 -12.921 -81.846 1.00 77.62 199 GLN A CA 1
ATOM 1594 C C . GLN A 1 199 ? 64.273 -13.797 -83.099 1.00 77.62 199 GLN A C 1
ATOM 1596 O O . GLN A 1 199 ? 65.370 -14.024 -83.600 1.00 77.62 199 GLN A O 1
ATOM 1601 N N . LEU A 1 200 ? 63.132 -14.191 -83.671 1.00 79.25 200 LEU A N 1
ATOM 1602 C CA . LEU A 1 200 ? 63.092 -14.957 -84.922 1.00 79.25 200 LEU A CA 1
ATOM 1603 C C . LEU A 1 200 ? 63.768 -14.205 -86.078 1.00 79.25 200 LEU A C 1
ATOM 1605 O O . LEU A 1 200 ? 64.523 -14.798 -86.848 1.00 79.25 200 LEU A O 1
ATOM 1609 N N . LEU A 1 201 ? 63.546 -12.890 -86.187 1.00 74.00 201 LEU A N 1
ATOM 1610 C CA . LEU A 1 201 ? 64.230 -12.045 -87.170 1.00 74.00 201 LEU A CA 1
ATOM 1611 C C . LEU A 1 201 ? 65.741 -11.960 -86.909 1.00 74.00 201 LEU A C 1
ATOM 1613 O O . LEU A 1 201 ? 66.526 -12.040 -87.857 1.00 74.00 201 LEU A O 1
ATOM 1617 N N . ARG A 1 202 ? 66.167 -11.845 -85.643 1.00 73.50 202 ARG A N 1
ATOM 1618 C CA . ARG A 1 202 ? 67.586 -11.873 -85.255 1.00 73.50 202 ARG A CA 1
ATOM 1619 C C . ARG A 1 202 ? 68.236 -13.208 -85.640 1.00 73.50 202 ARG A C 1
ATOM 1621 O O . ARG A 1 202 ? 69.295 -13.198 -86.270 1.00 73.50 202 ARG A O 1
ATOM 1628 N N . ASP A 1 203 ? 67.594 -14.331 -85.352 1.00 74.81 203 ASP A N 1
ATOM 1629 C CA . ASP A 1 203 ? 68.105 -15.669 -85.668 1.00 74.81 203 ASP A CA 1
ATOM 1630 C C . ASP A 1 203 ? 68.162 -15.914 -87.186 1.00 74.81 203 ASP A C 1
ATOM 1632 O O . ASP A 1 203 ? 69.167 -16.411 -87.705 1.00 74.81 203 ASP A O 1
ATOM 1636 N N . ALA A 1 204 ? 67.150 -15.455 -87.931 1.00 70.25 204 ALA A N 1
ATOM 1637 C CA . ALA A 1 204 ? 67.145 -15.476 -89.394 1.00 70.25 204 ALA A CA 1
ATOM 1638 C C . ALA A 1 204 ? 68.274 -14.617 -89.997 1.00 70.25 204 ALA A C 1
ATOM 1640 O O . ALA A 1 204 ? 68.878 -14.989 -91.006 1.00 70.25 204 ALA A O 1
ATOM 1641 N N . SER A 1 205 ? 68.606 -13.483 -89.371 1.00 61.81 205 SER A N 1
ATOM 1642 C CA . SER A 1 205 ? 69.751 -12.663 -89.784 1.00 61.81 205 SER A CA 1
ATOM 1643 C C . SER A 1 205 ? 71.112 -13.282 -89.421 1.00 61.81 205 SER A C 1
ATOM 1645 O O . SER A 1 205 ? 72.077 -13.077 -90.158 1.00 61.81 205 SER A O 1
ATOM 1647 N N . HIS A 1 206 ? 71.203 -14.116 -88.376 1.00 59.16 206 HIS A N 1
ATOM 1648 C CA . HIS A 1 206 ? 72.410 -14.899 -88.073 1.00 59.16 206 HIS A CA 1
ATOM 1649 C C . HIS A 1 206 ? 72.639 -16.066 -89.047 1.00 59.16 206 HIS A C 1
ATOM 1651 O O . HIS A 1 206 ? 73.790 -16.337 -89.393 1.00 59.16 206 HIS A O 1
ATOM 1657 N N . GLN A 1 207 ? 71.577 -16.702 -89.554 1.00 57.16 207 GLN A N 1
ATOM 1658 C CA . GLN A 1 207 ? 71.671 -17.750 -90.584 1.00 57.16 207 GLN A CA 1
ATOM 1659 C C . GLN A 1 207 ? 72.084 -17.217 -91.970 1.00 57.16 207 GLN A C 1
ATOM 1661 O O . GLN A 1 207 ? 72.579 -17.979 -92.797 1.00 57.16 207 GLN A O 1
ATOM 1666 N N . ARG A 1 208 ? 71.956 -15.907 -92.226 1.00 50.16 208 ARG A N 1
ATOM 1667 C CA . ARG A 1 208 ? 72.428 -15.244 -93.459 1.00 50.16 208 ARG A CA 1
ATOM 1668 C C . ARG A 1 208 ? 73.869 -14.707 -93.377 1.00 50.16 208 ARG A C 1
ATOM 1670 O O . ARG A 1 208 ? 74.200 -13.753 -94.077 1.00 50.16 208 ARG A O 1
ATOM 1677 N N . ARG A 1 209 ? 74.756 -15.299 -92.565 1.00 44.62 209 ARG A N 1
ATOM 1678 C CA . ARG A 1 209 ? 76.213 -15.104 -92.725 1.00 44.62 209 ARG A CA 1
ATOM 1679 C C . ARG A 1 209 ? 76.765 -16.154 -93.701 1.00 44.62 209 ARG A C 1
ATOM 1681 O O . ARG A 1 209 ? 76.812 -17.322 -93.325 1.00 44.62 209 ARG A O 1
ATOM 1688 N N . PRO A 1 210 ? 77.210 -15.794 -94.918 1.00 45.66 210 PRO A N 1
ATOM 1689 C CA . PRO A 1 210 ? 77.844 -16.761 -95.801 1.00 45.66 210 PRO A CA 1
ATOM 1690 C C . PRO A 1 210 ? 79.283 -17.046 -95.348 1.00 45.66 210 PRO A C 1
ATOM 1692 O O . PRO A 1 210 ? 80.101 -16.138 -95.213 1.00 45.66 210 PRO A O 1
ATOM 1695 N N . LEU A 1 211 ? 79.591 -18.329 -95.146 1.00 43.88 211 LEU A N 1
ATOM 1696 C CA . LEU A 1 211 ? 80.948 -18.862 -95.223 1.00 43.88 211 LEU A CA 1
ATOM 1697 C C . LEU A 1 211 ? 81.242 -19.179 -96.691 1.00 43.88 211 LEU A C 1
ATOM 1699 O O . LEU A 1 211 ? 80.790 -20.206 -97.183 1.00 43.88 211 LEU A O 1
ATOM 1703 N N . THR A 1 212 ? 82.038 -18.347 -97.361 1.00 46.47 212 THR A N 1
ATOM 1704 C CA . THR A 1 212 ? 82.905 -18.805 -98.459 1.00 46.47 212 THR A CA 1
ATOM 1705 C C . THR A 1 212 ? 84.198 -17.998 -98.457 1.00 46.47 212 THR A C 1
ATOM 1707 O O . THR A 1 212 ? 84.232 -16.832 -98.846 1.00 46.47 212 THR A O 1
ATOM 1710 N N . HIS A 1 213 ? 85.261 -18.654 -98.006 1.00 40.09 213 HIS A N 1
ATOM 1711 C CA . HIS A 1 213 ? 86.643 -18.366 -98.367 1.00 40.09 213 HIS A CA 1
ATOM 1712 C C . HIS A 1 213 ? 87.002 -19.273 -99.560 1.00 40.09 213 HIS A C 1
ATOM 1714 O O . HIS A 1 213 ? 86.522 -20.406 -99.585 1.00 40.09 213 HIS A O 1
ATOM 1720 N N . SER A 1 214 ? 87.872 -18.786 -100.464 1.00 39.56 214 SER A N 1
ATOM 1721 C CA . SER A 1 214 ? 88.533 -19.454 -101.616 1.00 39.56 214 SER A CA 1
ATOM 1722 C C . SER A 1 214 ? 87.944 -19.002 -102.960 1.00 39.56 214 SER A C 1
ATOM 1724 O O . SER A 1 214 ? 86.731 -19.008 -103.108 1.00 39.56 214 SER A O 1
ATOM 1726 N N . ASP A 1 215 ? 88.666 -18.616 -104.011 1.00 38.53 215 ASP A N 1
ATOM 1727 C CA . ASP A 1 215 ? 90.084 -18.401 -104.333 1.00 38.53 215 ASP A CA 1
ATOM 1728 C C . ASP A 1 215 ? 90.093 -17.952 -105.820 1.00 38.53 215 ASP A C 1
ATOM 1730 O O . ASP A 1 215 ? 89.129 -18.217 -106.544 1.00 38.53 215 ASP A O 1
ATOM 1734 N N . ARG A 1 216 ? 91.207 -17.367 -106.287 1.00 41.41 216 ARG A N 1
ATOM 1735 C CA . ARG A 1 216 ? 91.531 -16.939 -107.672 1.00 41.41 216 ARG A CA 1
ATOM 1736 C C . ARG A 1 216 ? 90.864 -15.623 -108.106 1.00 41.41 216 ARG A C 1
ATOM 1738 O O . ARG A 1 216 ? 89.656 -15.477 -108.066 1.00 41.41 216 ARG A O 1
ATOM 1745 N N . GLY A 1 217 ? 91.571 -14.593 -108.562 1.00 39.91 217 GLY A N 1
ATOM 1746 C CA . GLY A 1 217 ? 92.881 -14.541 -109.203 1.00 39.91 217 GLY A CA 1
ATOM 1747 C C . GLY A 1 217 ? 92.732 -13.839 -110.562 1.00 39.91 217 GLY A C 1
ATOM 1748 O O . GLY A 1 217 ? 91.786 -14.120 -111.287 1.00 39.91 217 GLY A O 1
ATOM 1749 N N . CYS A 1 218 ? 93.709 -12.988 -110.898 1.00 43.25 218 CYS A N 1
ATOM 1750 C CA . CYS A 1 218 ? 93.854 -12.147 -112.108 1.00 43.25 218 CYS A CA 1
ATOM 1751 C C . CYS A 1 218 ? 93.132 -10.786 -112.045 1.00 43.25 218 CYS A C 1
ATOM 1753 O O . CYS A 1 218 ? 91.914 -10.738 -112.025 1.00 43.25 218 CYS A O 1
ATOM 1755 N N . ARG A 1 219 ? 93.809 -9.645 -111.834 1.00 43.19 219 ARG A N 1
ATOM 1756 C CA . ARG A 1 219 ? 94.943 -8.964 -112.519 1.00 43.19 219 ARG A CA 1
ATOM 1757 C C . ARG A 1 219 ? 94.487 -7.959 -113.599 1.00 43.19 219 ARG A C 1
ATOM 1759 O O . ARG A 1 219 ? 93.633 -8.273 -114.413 1.00 43.19 219 ARG A O 1
ATOM 1766 N N . PHE A 1 220 ? 95.254 -6.859 -113.632 1.00 42.03 220 PHE A N 1
ATOM 1767 C CA . PHE A 1 220 ? 95.413 -5.779 -114.628 1.00 42.03 220 PHE A CA 1
ATOM 1768 C C . PHE A 1 220 ? 94.358 -4.657 -114.584 1.00 42.03 220 PHE A C 1
ATOM 1770 O O . PHE A 1 220 ? 93.213 -4.867 -114.953 1.00 42.03 220 PHE A O 1
ATOM 1777 N N . SER A 1 221 ? 94.609 -3.521 -113.919 1.00 46.38 221 SER A N 1
ATOM 1778 C CA . SER A 1 221 ? 95.503 -2.374 -114.220 1.00 46.38 221 SER A CA 1
ATOM 1779 C C . SER A 1 221 ? 95.112 -1.499 -115.418 1.00 46.38 221 SER A C 1
ATOM 1781 O O . SER A 1 221 ? 95.147 -1.924 -116.570 1.00 46.38 221 SER A O 1
ATOM 1783 N N . ARG A 1 222 ? 94.854 -0.222 -115.119 1.00 39.84 222 ARG A N 1
ATOM 1784 C CA . ARG A 1 222 ? 95.664 0.930 -115.536 1.00 39.84 222 ARG A CA 1
ATOM 1785 C C . ARG A 1 222 ? 95.534 2.035 -114.497 1.00 39.84 222 ARG A C 1
ATOM 1787 O O . ARG A 1 222 ? 94.459 2.091 -113.865 1.00 39.84 222 ARG A O 1
#

Foldseek 3Di:
DDPQDWDKDKDKDWDWDAFPLRKIKIKIWIKMWTQDSVRDIDIDTDKIKMWTHPPVDPHTDIDIVVVDVPVQVVCVRNVHNQQPLCCDCPVVDDPVCVCLVVPDPPVPSVSVCSRVVVVVVVVVVVVVVVVVVVVVVVVVVVVVVVVVVVVVVVVVVVVVVVVVVVVVVVVVVVVVVVVVVVVVVVVVVVVVVVVVVVVVVVVVVVVPDDDDDDDDDDDDDD

InterPro domains:
  IPR027417 P-loop containing nucleoside triphosphate hydrolase [G3DSA:3.40.50.300] (2-213)

Secondary structure (DSSP, 8-state):
------EEEEEEEEEEEE-TTS-EEEEEEEEEEEE-TTS-EEEEEEEEEEEEEGGG-S-PEEEETTTS-HHHHHHHHTT-TT-HHHIIIIIT--GGGGGGGTS---TT-HHHHHHHTHHHHHHHHHHHHHHHHHHHHHHHHHHHHHHHHHHHHHHHHHHHHHHHHHHHHHHHHHHHHHHHHHHHHHHHHHHHHHHHHHHHHHHHHHHT--------------

pLDDT: mean 84.02, std 15.17, range [38.53, 97.69]